Protein AF-A0A3M1F9T2-F1 (afdb_monomer)

Nearest PDB structures (foldseek):
  2bkj-assembly1_B  TM=2.907E-01  e=8.738E+00  Vibrio harveyi

Solvent-accessible surface area (backbone atoms only — not comparable to full-atom values): 12536 Å² total; per-residue (Å²): 141,75,79,69,70,62,55,58,60,56,62,71,74,41,56,62,70,58,48,25,52,52,53,49,52,50,51,52,52,52,50,52,52,40,54,48,53,22,33,55,48,24,44,76,73,21,23,48,55,46,81,43,80,34,67,67,42,41,53,50,14,51,51,52,15,62,76,45,54,45,74,45,76,63,46,65,67,39,31,52,34,41,34,78,37,70,80,70,40,69,95,52,97,64,90,76,82,56,52,64,60,53,22,50,24,37,48,45,34,41,55,48,38,50,48,44,36,47,74,46,31,41,54,45,26,69,72,46,61,89,56,9,54,58,33,44,52,53,38,53,49,44,44,49,50,40,55,56,41,49,44,59,48,75,74,82,48,68,65,46,79,72,65,65,85,77,81,79,84,78,52,56,77,45,39,23,40,19,32,36,24,41,71,57,37,58,66,64,32,52,49,54,48,52,52,50,51,53,40,43,52,32,54,72,74,32,80,62,69,34,42,58,51,39,52,51,52,50,54,49,48,52,52,54,51,51,54,52,64,76,74,109

Secondary structure (DSSP, 8-state):
--SSTTHHHHHTTS-HHHHHHHHHHHHHHHHHHHHHHHHHHHHHTTEEEEEE--HHHHHHHHHHHHHTTTSS------EEEEEE-GGGGTTS---S--HHHHHHHHHHHHHHHHHHIIIIIHHHHHHSGGGHHHHHHHHHHHHHHHHHHTS------HHHHHH-SS---S-EE--SHHHHHHHH-HHHHHHHHHHHHHHHHHHHH-SSHHHHHHHHHHHHHHHHHHHHHHH-

Sequence (232 aa):
MLSFRVGERLSSVISPPLHAVVSFLILLVLLFVVALVQKLVALRLGYVASYRFFPGGVLFGFLVFFLSFGAIPLFFPGYLVFEPIPSLRMGVFRPGVKNWELALVGVSSVVFGAVLVAFVLGPLSLLSGGVGVFFHEVMVYVLALMVFSLIPVPFFSLARFFLIRRREPAGIEEGTIGFSLLYASRTPYVFVLVATLAFAVLALLAKVVSLLLAILIGLGGVYVYKRFLEAA

Foldseek 3Di:
DPPVVLLVVVPVVDDLLRQLVVLVVLLVVLVVVLQVQLQVLLVLVQKHKDWDWDVVLQVVQVVVCVVVSNPDHGRTFIFIWIDGHVVSCPPPDDPADALVSNLVSLCSSLVVLLCCLQPPLLVCLVPVPSCSSVSVSSNLSSLSCSLSLLPQDDPPPVVCVPPVPDDDPRTPPQGRSNNSVVVNDVVLSVLSNVLSVQLSVLVVPPRHPSSVVSVVSVVVSVVVVVVVVVVD

Structure (mmCIF, N/CA/C/O backbone):
data_AF-A0A3M1F9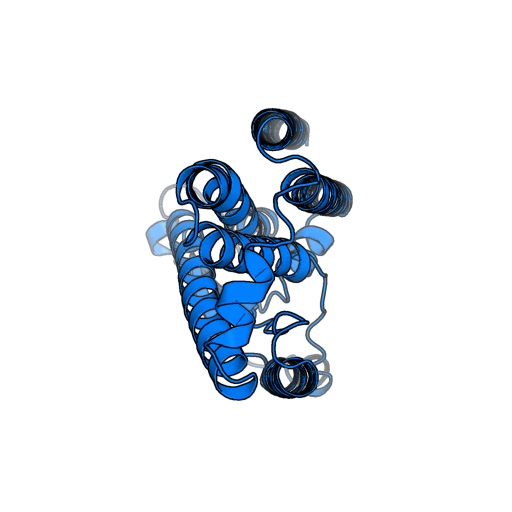T2-F1
#
_entry.id   AF-A0A3M1F9T2-F1
#
loop_
_atom_site.group_PDB
_atom_site.id
_atom_site.type_symbol
_atom_site.label_atom_id
_atom_site.label_alt_id
_atom_site.label_comp_id
_atom_site.label_asym_id
_atom_site.label_entity_id
_atom_site.label_seq_id
_atom_site.pdbx_PDB_ins_code
_atom_site.Cartn_x
_atom_site.Cartn_y
_atom_site.Cartn_z
_atom_site.occupancy
_atom_site.B_iso_or_equiv
_atom_site.auth_seq_id
_atom_site.auth_comp_id
_atom_site.auth_asym_id
_atom_site.auth_atom_id
_atom_site.pdbx_PDB_model_num
ATOM 1 N N . MET A 1 1 ? 2.128 2.203 -31.394 1.00 40.66 1 MET A N 1
ATOM 2 C CA . MET A 1 1 ? 3.148 1.151 -31.610 1.00 40.66 1 MET A CA 1
ATOM 3 C C . MET A 1 1 ? 4.606 1.651 -31.519 1.00 40.66 1 MET A C 1
ATOM 5 O O . MET A 1 1 ? 5.496 0.953 -31.973 1.00 40.66 1 MET A O 1
ATOM 9 N N . LEU A 1 2 ? 4.888 2.807 -30.887 1.00 36.62 2 LEU A N 1
ATOM 10 C CA . LEU A 1 2 ? 6.252 3.370 -30.766 1.00 36.62 2 LEU A CA 1
ATOM 11 C C . LEU A 1 2 ? 6.837 3.357 -29.338 1.00 36.62 2 LEU A C 1
ATOM 13 O O . LEU A 1 2 ? 8.012 3.660 -29.176 1.00 36.62 2 LEU A O 1
ATOM 17 N N . SER A 1 3 ? 6.074 2.987 -28.297 1.00 39.44 3 SER A N 1
ATOM 18 C CA . SER A 1 3 ? 6.577 3.042 -26.909 1.00 39.44 3 SER A CA 1
ATOM 19 C C . SER A 1 3 ? 7.217 1.750 -26.390 1.00 39.44 3 SER A C 1
ATOM 21 O O . SER A 1 3 ? 7.696 1.751 -25.265 1.00 39.44 3 SER A O 1
ATOM 23 N N . PHE A 1 4 ? 7.268 0.672 -27.183 1.00 41.56 4 PHE A N 1
ATOM 24 C CA . PHE A 1 4 ? 7.928 -0.578 -26.770 1.00 41.56 4 PHE A CA 1
ATOM 25 C C . PHE A 1 4 ? 9.451 -0.572 -27.010 1.00 41.56 4 PHE A C 1
ATOM 27 O O . PHE A 1 4 ? 10.179 -1.261 -26.310 1.00 41.56 4 PHE A O 1
ATOM 34 N N . ARG A 1 5 ? 9.962 0.271 -27.924 1.00 44.28 5 ARG A N 1
ATOM 35 C CA . ARG A 1 5 ? 11.405 0.359 -28.245 1.00 44.28 5 ARG A CA 1
ATOM 36 C C . ARG A 1 5 ? 12.254 1.150 -27.241 1.00 44.28 5 ARG A C 1
ATOM 38 O O . ARG A 1 5 ? 13.474 1.152 -27.353 1.00 44.28 5 ARG A O 1
ATOM 45 N N . VAL A 1 6 ? 11.640 1.854 -26.286 1.00 45.94 6 VAL A N 1
ATOM 46 C CA . VAL A 1 6 ? 12.388 2.643 -25.284 1.00 45.94 6 VAL A CA 1
ATOM 47 C C . VAL A 1 6 ? 12.745 1.790 -24.061 1.00 45.94 6 VAL A C 1
ATOM 49 O O . VAL A 1 6 ? 13.815 1.981 -23.491 1.00 45.94 6 VAL A O 1
ATOM 52 N N . GLY A 1 7 ? 11.920 0.792 -23.720 1.00 45.44 7 GLY A N 1
ATOM 53 C CA . GLY A 1 7 ? 12.213 -0.167 -22.646 1.00 45.44 7 GLY A CA 1
ATOM 54 C C . GLY A 1 7 ? 13.455 -1.021 -22.920 1.00 45.44 7 GLY A C 1
ATOM 55 O O . GLY A 1 7 ? 14.268 -1.214 -22.021 1.00 45.44 7 GLY A O 1
ATOM 56 N N . GLU A 1 8 ? 13.673 -1.422 -24.180 1.00 50.06 8 GLU A N 1
ATOM 57 C CA . GLU A 1 8 ? 14.841 -2.224 -24.587 1.00 50.06 8 GLU A CA 1
ATOM 58 C C . GLU A 1 8 ? 16.190 -1.525 -24.334 1.00 50.06 8 GLU A C 1
ATOM 60 O O . GLU A 1 8 ? 17.204 -2.200 -24.166 1.00 50.06 8 GLU A O 1
ATOM 65 N N . ARG A 1 9 ? 16.228 -0.183 -24.272 1.00 49.97 9 ARG A N 1
ATOM 66 C CA . ARG A 1 9 ? 17.485 0.575 -24.120 1.00 49.97 9 ARG A CA 1
ATOM 67 C C . ARG A 1 9 ? 18.001 0.676 -22.686 1.00 49.97 9 ARG A C 1
ATOM 69 O O . ARG A 1 9 ? 19.190 0.906 -22.506 1.00 49.97 9 ARG A O 1
ATOM 76 N N . LEU A 1 10 ? 17.150 0.528 -21.671 1.00 50.91 10 LEU A N 1
ATOM 77 C CA . LEU A 1 10 ? 17.600 0.510 -20.270 1.00 50.91 10 LEU A CA 1
ATOM 78 C C . LEU A 1 10 ? 18.014 -0.903 -19.844 1.00 50.91 10 LEU A C 1
ATOM 80 O O . LEU A 1 10 ? 19.047 -1.064 -19.194 1.00 50.91 10 LEU A O 1
ATOM 84 N N . SER A 1 11 ? 17.294 -1.930 -20.311 1.00 52.09 11 SER A N 1
ATOM 85 C CA . SER A 1 11 ? 17.667 -3.337 -20.109 1.00 52.09 11 SER A CA 1
ATOM 86 C C . SER A 1 11 ? 18.948 -3.740 -20.844 1.00 52.09 11 SER A C 1
ATOM 88 O O . SER A 1 11 ? 19.582 -4.716 -20.463 1.00 52.09 11 SER A O 1
ATOM 90 N N . SER A 1 12 ? 19.351 -3.009 -21.891 1.00 59.56 12 SER A N 1
ATOM 91 C CA . SER A 1 12 ? 20.621 -3.257 -22.585 1.00 59.56 12 SER A CA 1
ATOM 92 C C . SER A 1 12 ? 21.840 -2.656 -21.878 1.00 59.56 12 SER A C 1
ATOM 94 O O . SER A 1 12 ? 22.964 -3.018 -22.209 1.00 59.56 12 SER A O 1
ATOM 96 N N . VAL A 1 13 ? 21.641 -1.711 -20.950 1.00 64.56 13 VAL A N 1
ATOM 97 C CA . VAL A 1 13 ? 22.733 -0.996 -20.257 1.00 64.56 13 VAL A CA 1
ATOM 98 C C . VAL A 1 13 ? 22.981 -1.571 -18.864 1.00 64.56 13 VAL A C 1
ATOM 100 O O . VAL A 1 13 ? 24.115 -1.581 -18.390 1.00 64.56 13 VAL A O 1
ATOM 103 N N . ILE A 1 14 ? 21.931 -2.064 -18.207 1.00 73.19 14 ILE A N 1
ATOM 104 C CA . ILE A 1 14 ? 21.995 -2.585 -16.845 1.00 73.19 14 ILE A CA 1
ATOM 105 C C . ILE A 1 14 ? 21.929 -4.110 -16.887 1.00 73.19 14 ILE A C 1
ATOM 107 O O . ILE A 1 14 ? 21.008 -4.686 -17.460 1.00 73.19 14 ILE A O 1
ATOM 111 N N . SER A 1 15 ? 22.898 -4.775 -16.255 1.00 85.31 15 SER A N 1
ATOM 112 C CA . SER A 1 15 ? 22.849 -6.227 -16.106 1.00 85.31 15 SER A CA 1
ATOM 113 C C . SER A 1 15 ? 21.609 -6.631 -15.283 1.00 85.31 15 SER A C 1
ATOM 115 O O . SER A 1 15 ? 21.280 -5.945 -14.311 1.00 85.31 15 SER A O 1
ATOM 117 N N . PRO A 1 16 ? 20.932 -7.752 -15.603 1.00 83.12 16 PRO A N 1
ATOM 118 C CA . PRO A 1 16 ? 19.770 -8.232 -14.846 1.00 83.12 16 PRO A CA 1
ATOM 119 C C . PRO A 1 16 ? 19.922 -8.217 -13.310 1.00 83.12 16 PRO A C 1
ATOM 121 O O . PRO A 1 16 ? 18.986 -7.786 -12.635 1.00 83.12 16 PRO A O 1
ATOM 124 N N . PRO A 1 17 ? 21.073 -8.606 -12.713 1.00 85.06 17 PRO A N 1
ATOM 125 C CA . PRO A 1 17 ? 21.232 -8.524 -11.260 1.00 85.06 17 PRO A CA 1
ATOM 126 C C . PRO A 1 17 ? 21.248 -7.084 -10.732 1.00 85.06 17 PRO A C 1
ATOM 128 O O . PRO A 1 17 ? 20.714 -6.827 -9.656 1.00 85.06 17 PRO A O 1
ATOM 131 N N . LEU A 1 18 ? 21.829 -6.135 -11.472 1.00 86.88 18 LEU A N 1
ATOM 132 C CA . LEU A 1 18 ? 21.854 -4.730 -11.066 1.00 86.88 18 LEU A CA 1
ATOM 133 C C . LEU A 1 18 ? 20.450 -4.107 -11.151 1.00 86.88 18 LEU A C 1
ATOM 135 O O . LEU A 1 18 ? 20.087 -3.332 -10.268 1.00 86.88 18 LEU A O 1
ATOM 139 N N . HIS A 1 19 ? 19.641 -4.490 -12.147 1.00 85.06 19 HIS A N 1
ATOM 140 C CA . HIS A 1 19 ? 18.235 -4.069 -12.242 1.00 85.06 19 HIS A CA 1
ATOM 141 C C . HIS A 1 19 ? 17.442 -4.535 -11.016 1.00 85.06 19 HIS A C 1
ATOM 143 O O . HIS A 1 19 ? 16.886 -3.698 -10.312 1.00 85.06 19 HIS A O 1
ATOM 149 N N . ALA A 1 20 ? 17.525 -5.823 -10.664 1.00 85.38 20 ALA A N 1
ATOM 150 C CA . ALA A 1 20 ? 16.855 -6.364 -9.480 1.00 85.38 20 ALA A CA 1
ATOM 151 C C . ALA A 1 20 ? 17.238 -5.619 -8.185 1.00 85.38 20 ALA A C 1
ATOM 153 O O . ALA A 1 20 ? 16.373 -5.316 -7.364 1.00 85.38 20 ALA A O 1
ATOM 154 N N . VAL A 1 21 ? 18.517 -5.267 -8.003 1.00 88.31 21 VAL A N 1
ATOM 155 C CA . VAL A 1 21 ? 18.968 -4.489 -6.835 1.00 88.31 21 VAL A CA 1
ATOM 156 C C . VAL A 1 21 ? 18.337 -3.094 -6.810 1.00 88.31 21 VAL A C 1
ATOM 158 O O . VAL A 1 21 ? 17.844 -2.666 -5.767 1.00 88.31 21 VAL A O 1
ATOM 161 N N . VAL A 1 22 ? 18.314 -2.386 -7.941 1.00 88.88 22 VAL A N 1
ATOM 162 C CA . VAL A 1 22 ? 17.699 -1.052 -8.036 1.00 88.88 22 VAL A CA 1
ATOM 163 C C . VAL A 1 22 ? 16.199 -1.128 -7.750 1.00 88.88 22 VAL A C 1
ATOM 165 O O . VAL A 1 22 ? 15.692 -0.378 -6.916 1.00 88.88 22 VAL A O 1
ATOM 168 N N . SER A 1 23 ? 15.499 -2.074 -8.367 1.00 88.75 23 SER A N 1
ATOM 169 C CA . SER A 1 23 ? 14.072 -2.315 -8.158 1.00 88.75 23 SER A CA 1
ATOM 170 C C . SER A 1 23 ? 13.752 -2.663 -6.698 1.00 88.75 23 SER A C 1
ATOM 172 O O . SER A 1 23 ? 12.778 -2.156 -6.137 1.00 88.75 23 SER A O 1
ATOM 174 N N . PHE A 1 24 ? 14.609 -3.446 -6.033 1.00 88.12 24 PHE A N 1
ATOM 175 C CA . PHE A 1 24 ? 14.488 -3.745 -4.605 1.00 88.12 24 PHE A CA 1
ATOM 176 C C . PHE A 1 24 ? 14.614 -2.485 -3.737 1.00 88.12 24 PHE A C 1
ATOM 178 O O . PHE A 1 24 ? 13.803 -2.274 -2.832 1.00 88.12 24 PHE A O 1
ATOM 185 N N . LEU A 1 25 ? 15.592 -1.620 -4.024 1.00 90.69 25 LEU A N 1
ATOM 186 C CA . LEU A 1 25 ? 15.771 -0.357 -3.301 1.00 90.69 25 LEU A CA 1
ATOM 187 C C . LEU A 1 25 ? 14.568 0.576 -3.479 1.00 90.69 25 LEU A C 1
ATOM 189 O O . LEU A 1 25 ? 14.105 1.165 -2.502 1.00 90.69 25 LEU A O 1
ATOM 193 N N . ILE A 1 26 ? 14.023 0.672 -4.695 1.00 91.38 26 ILE A N 1
ATOM 194 C CA . ILE A 1 26 ? 12.806 1.450 -4.971 1.00 91.38 26 ILE A CA 1
ATOM 195 C C . ILE A 1 26 ? 11.641 0.923 -4.131 1.00 91.38 26 ILE A C 1
ATOM 197 O O . ILE A 1 26 ? 10.970 1.703 -3.456 1.00 91.38 26 ILE A O 1
ATOM 201 N N . LEU A 1 27 ? 11.415 -0.393 -4.132 1.00 88.81 27 LEU A N 1
ATOM 202 C CA . LEU A 1 27 ? 10.348 -1.022 -3.352 1.00 88.81 27 LEU A CA 1
ATOM 203 C C . LEU A 1 27 ? 10.492 -0.754 -1.851 1.00 88.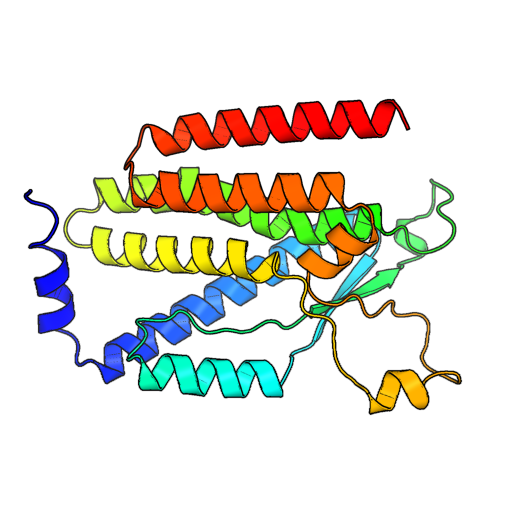81 27 LEU A C 1
ATOM 205 O O . LEU A 1 27 ? 9.498 -0.453 -1.190 1.00 88.81 27 LEU A O 1
ATOM 209 N N . LEU A 1 28 ? 11.714 -0.800 -1.315 1.00 88.75 28 LEU A N 1
ATOM 210 C CA . LEU A 1 28 ? 11.987 -0.502 0.092 1.00 88.75 28 LEU A CA 1
ATOM 211 C C . LEU A 1 28 ? 11.636 0.951 0.439 1.00 88.75 28 LEU A C 1
ATOM 213 O O . LEU A 1 28 ? 10.973 1.201 1.449 1.00 88.75 28 LEU A O 1
ATOM 217 N N . VAL A 1 29 ? 12.023 1.903 -0.415 1.00 92.94 29 VAL A N 1
ATOM 218 C CA . VAL A 1 29 ? 11.679 3.323 -0.244 1.00 92.94 29 VAL A CA 1
ATOM 219 C C . VAL A 1 29 ? 10.164 3.527 -0.316 1.00 92.94 29 VAL A C 1
ATOM 221 O O . VAL A 1 29 ? 9.597 4.193 0.550 1.00 92.94 29 VAL A O 1
ATOM 224 N N . LEU A 1 30 ? 9.486 2.925 -1.295 1.00 91.69 30 LEU A N 1
ATOM 225 C CA . LEU A 1 30 ? 8.030 3.020 -1.432 1.00 91.69 30 LEU A CA 1
ATOM 226 C C . LEU A 1 30 ? 7.302 2.453 -0.211 1.00 91.69 30 LEU A C 1
ATOM 228 O O . LEU A 1 30 ? 6.378 3.085 0.299 1.00 91.69 30 LEU A O 1
ATOM 232 N N . LEU A 1 31 ? 7.737 1.298 0.294 1.00 89.00 31 LEU A N 1
ATOM 233 C CA . LEU A 1 31 ? 7.162 0.680 1.486 1.00 89.00 31 LEU A CA 1
ATOM 234 C C . LEU A 1 31 ? 7.332 1.575 2.717 1.00 89.00 31 LEU A C 1
ATOM 236 O O . LEU A 1 31 ? 6.390 1.734 3.495 1.00 89.00 31 LEU A O 1
ATOM 240 N N . PHE A 1 32 ? 8.498 2.205 2.872 1.00 91.62 32 PHE A N 1
ATOM 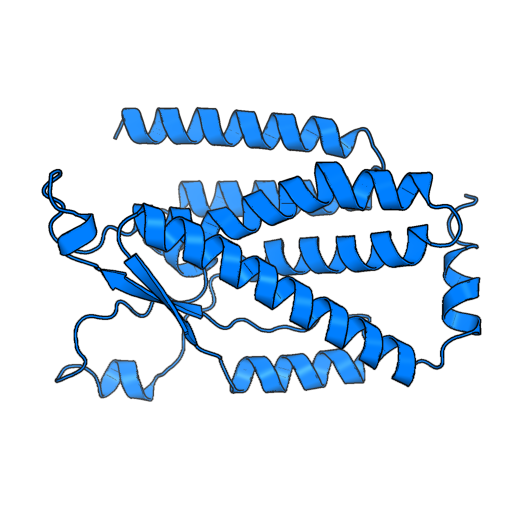241 C CA . PHE A 1 32 ? 8.738 3.161 3.950 1.00 91.62 32 PHE A CA 1
ATOM 242 C C . PHE A 1 32 ? 7.791 4.365 3.867 1.00 91.62 32 PHE A C 1
ATOM 244 O O . PHE A 1 32 ? 7.176 4.731 4.870 1.00 91.62 32 PHE A O 1
ATOM 251 N N . VAL A 1 33 ? 7.620 4.947 2.675 1.00 93.44 33 VAL A N 1
ATOM 252 C CA . VAL A 1 33 ? 6.699 6.073 2.449 1.00 93.44 33 VAL A CA 1
ATOM 253 C C . VAL A 1 33 ? 5.255 5.668 2.750 1.00 93.44 33 VAL A C 1
ATOM 255 O O . VAL A 1 33 ? 4.552 6.387 3.460 1.00 93.44 33 VAL A O 1
ATOM 258 N N . VAL A 1 34 ? 4.819 4.499 2.275 1.00 90.44 34 VAL A N 1
ATOM 259 C CA . VAL A 1 34 ? 3.476 3.967 2.539 1.00 90.44 34 VAL A CA 1
ATOM 260 C C . VAL A 1 34 ? 3.239 3.787 4.041 1.00 90.44 34 VAL A C 1
ATOM 262 O O . VAL A 1 34 ? 2.247 4.297 4.567 1.00 90.44 34 VAL A O 1
ATOM 265 N N . ALA A 1 35 ? 4.166 3.139 4.749 1.00 90.38 35 ALA A N 1
ATOM 266 C CA . ALA A 1 35 ? 4.063 2.940 6.192 1.00 90.38 35 ALA A CA 1
ATOM 267 C C . ALA A 1 35 ? 4.050 4.276 6.955 1.00 90.38 35 ALA A C 1
ATOM 269 O O . ALA A 1 35 ? 3.328 4.423 7.943 1.00 90.38 35 ALA A O 1
ATOM 270 N N . LEU A 1 36 ? 4.812 5.271 6.494 1.00 94.50 36 LEU A N 1
ATOM 271 C CA . LEU A 1 36 ? 4.841 6.607 7.084 1.00 94.50 36 LEU A CA 1
ATOM 272 C C . LEU A 1 36 ? 3.496 7.328 6.933 1.00 94.50 36 LEU A C 1
ATOM 274 O O . LEU A 1 36 ? 2.992 7.873 7.914 1.00 94.50 36 LEU A O 1
ATOM 278 N N . VAL A 1 37 ? 2.873 7.281 5.753 1.00 94.38 37 VAL A N 1
ATOM 279 C CA . VAL A 1 37 ? 1.540 7.870 5.529 1.00 94.38 37 VAL A CA 1
ATOM 280 C C . VAL A 1 37 ? 0.506 7.251 6.469 1.00 94.38 37 VAL A C 1
ATOM 282 O O . VAL A 1 37 ? -0.266 7.972 7.100 1.00 94.38 37 VAL A O 1
ATOM 285 N N . GLN A 1 38 ? 0.518 5.928 6.622 1.00 92.31 38 GLN A N 1
ATOM 286 C CA . GLN A 1 38 ? -0.388 5.243 7.544 1.00 92.31 38 GLN A CA 1
ATOM 287 C C . GLN A 1 38 ? -0.140 5.651 8.998 1.00 92.31 38 GLN A C 1
ATOM 289 O O . GLN A 1 38 ? -1.089 5.930 9.728 1.00 92.31 38 GLN A O 1
ATOM 294 N N . LYS A 1 39 ? 1.125 5.763 9.422 1.00 93.75 39 LYS A N 1
ATOM 295 C CA . LYS A 1 39 ? 1.473 6.250 10.765 1.00 93.75 39 LYS A CA 1
ATOM 296 C C . LYS A 1 39 ? 0.964 7.667 11.024 1.00 93.75 39 LYS A C 1
ATOM 298 O O . LYS A 1 39 ? 0.456 7.930 12.110 1.00 93.75 39 LYS A O 1
ATOM 303 N N . LEU A 1 40 ? 1.051 8.564 10.040 1.00 95.19 40 LEU A N 1
ATOM 304 C CA . LEU A 1 40 ? 0.532 9.930 10.165 1.00 95.19 40 LEU A CA 1
ATOM 305 C C . LEU A 1 40 ? -0.993 9.952 10.329 1.00 95.19 40 LEU A C 1
ATOM 307 O O . LEU A 1 40 ? -1.518 10.684 11.171 1.00 95.19 40 LEU A O 1
ATOM 311 N N . VAL A 1 41 ? -1.714 9.128 9.564 1.00 93.19 41 VAL A N 1
ATOM 312 C CA . VAL A 1 41 ? -3.176 9.018 9.681 1.00 93.19 41 VAL A CA 1
ATOM 313 C C . VAL A 1 41 ? -3.582 8.367 11.005 1.00 93.19 41 VAL A C 1
ATOM 315 O O . VAL A 1 41 ? -4.506 8.853 11.655 1.00 93.19 41 VAL A O 1
ATOM 318 N N . ALA A 1 42 ? -2.860 7.339 11.456 1.00 92.38 42 ALA A N 1
ATOM 319 C CA . ALA A 1 42 ? -3.063 6.717 12.764 1.00 92.38 42 ALA A CA 1
ATOM 320 C C . ALA A 1 42 ? -2.903 7.730 13.903 1.00 92.38 42 ALA A C 1
ATOM 322 O O . ALA A 1 42 ? -3.775 7.832 14.768 1.00 92.38 42 ALA A O 1
ATOM 323 N N . LEU A 1 43 ? -1.839 8.538 13.853 1.00 94.06 43 LEU A N 1
ATOM 324 C CA . LEU A 1 43 ? -1.567 9.565 14.853 1.00 94.06 43 LEU A CA 1
ATOM 325 C C . LEU A 1 43 ? -2.699 10.596 14.917 1.00 94.06 43 LEU A C 1
ATOM 327 O O . LEU A 1 43 ? -3.161 10.935 16.005 1.00 94.06 43 LEU A O 1
ATOM 331 N N . ARG A 1 44 ? -3.214 11.029 13.758 1.00 92.38 44 ARG A N 1
ATOM 332 C CA . ARG A 1 44 ? -4.371 11.936 13.672 1.00 92.38 44 ARG A CA 1
ATOM 333 C C . ARG A 1 44 ? -5.637 11.345 14.301 1.00 92.38 44 ARG A C 1
ATOM 335 O O . ARG A 1 44 ? -6.461 12.091 14.822 1.00 92.38 44 ARG A O 1
ATOM 342 N N . LEU A 1 45 ? -5.804 10.026 14.250 1.00 90.06 45 LEU A N 1
ATOM 343 C CA . LEU A 1 45 ? -6.927 9.309 14.861 1.00 90.06 45 LEU A CA 1
ATOM 344 C C . LEU A 1 45 ? -6.681 8.939 16.337 1.00 90.06 45 LEU A C 1
ATOM 346 O O . LEU A 1 45 ? -7.538 8.317 16.964 1.00 90.06 45 LEU A O 1
ATOM 350 N N . GLY A 1 46 ? -5.538 9.326 16.911 1.00 91.50 46 GLY A N 1
ATOM 351 C CA . GLY A 1 46 ? -5.192 9.039 18.302 1.00 91.50 46 GLY A CA 1
ATOM 352 C C . GLY A 1 46 ? -4.702 7.607 18.521 1.00 91.50 46 GLY A C 1
ATOM 353 O O . GLY A 1 46 ? -5.062 6.986 19.526 1.00 91.50 46 GLY A O 1
ATOM 354 N N . TYR A 1 47 ? -3.920 7.078 17.577 1.00 91.56 47 TYR A N 1
ATOM 355 C CA . TYR A 1 47 ? -3.232 5.789 17.664 1.00 91.56 47 TYR A CA 1
ATOM 356 C C . TYR A 1 47 ? -1.725 5.952 17.419 1.00 91.56 47 TYR A C 1
ATOM 358 O O . TYR A 1 47 ? -1.312 6.686 16.522 1.00 91.56 47 TYR A O 1
ATOM 366 N N . VAL A 1 48 ? -0.897 5.209 18.154 1.00 92.56 48 VAL A N 1
ATOM 367 C CA . VAL A 1 48 ? 0.465 4.869 17.722 1.00 92.56 48 VAL A CA 1
ATOM 368 C C . VAL A 1 48 ? 0.356 3.679 16.779 1.00 92.56 48 VAL A C 1
ATOM 370 O O . VAL A 1 48 ? -0.277 2.683 17.119 1.00 92.56 48 VAL A O 1
ATOM 373 N N . ALA A 1 49 ? 0.979 3.771 15.606 1.00 91.38 49 ALA A N 1
ATOM 374 C CA . ALA A 1 49 ? 1.099 2.648 14.685 1.00 91.38 49 ALA A CA 1
ATOM 375 C C . ALA A 1 49 ? 2.554 2.166 14.616 1.00 91.38 49 ALA A C 1
ATOM 377 O O . ALA A 1 49 ? 3.464 2.916 14.245 1.00 91.38 49 ALA A O 1
ATOM 378 N N . SER A 1 50 ? 2.767 0.895 14.941 1.00 89.62 50 SER A N 1
ATOM 379 C CA . SER A 1 50 ? 4.068 0.227 14.932 1.00 89.62 50 SER A CA 1
ATOM 380 C C . SER A 1 50 ? 4.106 -0.804 13.812 1.00 89.62 50 SER A C 1
ATOM 382 O O . SER A 1 50 ? 3.302 -1.728 13.788 1.00 89.62 50 SER A O 1
ATOM 384 N N . TYR A 1 51 ? 5.037 -0.654 12.871 1.00 86.81 51 TYR A N 1
ATOM 385 C CA . TYR A 1 51 ? 5.185 -1.609 11.774 1.00 86.81 51 TYR A CA 1
ATOM 386 C C . TYR A 1 51 ? 5.916 -2.856 12.263 1.00 86.81 51 TYR A C 1
ATOM 388 O O . TYR A 1 51 ? 7.033 -2.759 12.775 1.00 86.81 51 TYR A O 1
ATOM 396 N N . ARG A 1 52 ? 5.294 -4.022 12.095 1.00 85.31 52 ARG A N 1
ATOM 397 C CA . ARG A 1 52 ? 5.901 -5.321 12.368 1.00 85.31 52 ARG A CA 1
ATOM 398 C C . ARG A 1 52 ? 6.126 -6.062 11.061 1.00 85.31 52 ARG A C 1
ATOM 400 O O . ARG A 1 52 ? 5.219 -6.233 10.248 1.00 85.31 52 ARG A O 1
ATOM 407 N N . PHE A 1 53 ? 7.362 -6.505 10.869 1.00 81.81 53 PHE A N 1
ATOM 408 C CA . PHE A 1 53 ? 7.732 -7.320 9.722 1.00 81.81 53 PHE A CA 1
ATOM 409 C C . PHE A 1 53 ? 7.150 -8.725 9.860 1.00 81.81 53 PHE A C 1
ATOM 411 O O . PHE A 1 53 ? 7.052 -9.261 10.964 1.00 81.81 53 PHE A O 1
ATOM 418 N N . PHE A 1 54 ? 6.815 -9.336 8.726 1.00 81.06 54 PHE A N 1
ATOM 419 C CA . PHE A 1 54 ? 6.485 -10.751 8.635 1.00 81.06 54 PHE A CA 1
ATOM 420 C C . PHE A 1 54 ? 7.680 -11.501 8.033 1.00 81.06 54 PHE A C 1
ATOM 422 O O . PHE A 1 54 ? 7.810 -11.527 6.809 1.00 81.06 54 PHE A O 1
ATOM 429 N N . PRO A 1 55 ? 8.571 -12.105 8.846 1.00 80.88 55 PRO A N 1
ATOM 430 C CA . PRO A 1 55 ? 9.828 -12.661 8.342 1.00 80.88 55 PRO A CA 1
ATOM 431 C C . PRO A 1 55 ? 9.630 -13.736 7.267 1.00 80.88 55 PRO A C 1
ATOM 433 O O . PRO A 1 55 ? 10.372 -13.771 6.293 1.00 80.88 55 PRO A O 1
ATOM 436 N N . GLY A 1 56 ? 8.596 -14.575 7.402 1.00 81.44 56 GLY A N 1
ATOM 437 C CA . GLY A 1 56 ? 8.273 -15.602 6.408 1.00 81.44 56 GLY A CA 1
ATOM 438 C C . GLY A 1 56 ? 7.857 -15.010 5.059 1.00 81.44 56 GLY A C 1
ATOM 439 O O . GLY A 1 56 ? 8.377 -15.418 4.024 1.00 81.44 56 GLY A O 1
ATOM 440 N N . GLY A 1 57 ? 6.976 -14.005 5.067 1.00 79.94 57 GLY A N 1
ATOM 441 C CA . GLY A 1 57 ? 6.569 -13.297 3.850 1.00 79.94 57 GLY A CA 1
ATOM 442 C C . GLY A 1 57 ? 7.718 -12.522 3.215 1.00 79.94 57 GLY A C 1
ATOM 443 O O . GLY A 1 57 ? 7.895 -12.592 2.009 1.00 79.94 57 GLY A O 1
ATOM 444 N N . VAL A 1 58 ? 8.547 -11.871 4.034 1.00 82.69 58 VAL A N 1
ATOM 445 C CA . VAL A 1 58 ? 9.785 -11.186 3.627 1.00 82.69 58 VAL A CA 1
ATOM 446 C C . VAL A 1 58 ? 10.729 -12.139 2.885 1.00 82.69 58 VAL A C 1
ATOM 448 O O . VAL A 1 58 ? 11.168 -11.832 1.779 1.00 82.69 58 VAL A O 1
ATOM 451 N N . LEU A 1 59 ? 11.012 -13.312 3.461 1.00 84.88 59 LEU A N 1
ATOM 452 C CA . LEU A 1 59 ? 11.893 -14.316 2.855 1.00 84.88 59 LEU A CA 1
ATOM 453 C C . LEU A 1 59 ? 11.305 -14.888 1.563 1.00 84.88 59 LEU A C 1
ATOM 455 O O . LEU A 1 59 ? 12.008 -14.992 0.559 1.00 84.88 59 LEU A O 1
ATOM 459 N N . PHE A 1 60 ? 10.014 -15.226 1.569 1.00 83.69 60 PHE A N 1
ATOM 460 C CA . PHE A 1 60 ? 9.322 -15.724 0.383 1.00 83.69 60 PHE A CA 1
ATOM 461 C C . PHE A 1 60 ? 9.303 -14.681 -0.740 1.00 83.69 60 PHE A C 1
ATOM 463 O O . PHE A 1 60 ? 9.647 -14.988 -1.879 1.00 83.69 60 PHE A O 1
ATOM 470 N N . GLY A 1 61 ? 8.968 -13.432 -0.412 1.00 84.00 61 GLY A N 1
ATOM 471 C CA . GLY A 1 61 ? 8.968 -12.313 -1.344 1.00 84.00 61 GLY A CA 1
ATOM 472 C C . GLY A 1 61 ? 10.349 -12.072 -1.939 1.00 84.00 61 GLY A C 1
ATOM 473 O O . GLY A 1 61 ? 10.458 -11.919 -3.152 1.00 84.00 61 GLY A O 1
ATOM 474 N N . PHE A 1 62 ? 11.401 -12.107 -1.114 1.00 85.94 62 PHE A N 1
ATOM 475 C CA . PHE A 1 62 ? 12.789 -12.002 -1.566 1.00 85.94 62 PHE A CA 1
ATOM 476 C C . PHE A 1 62 ? 13.143 -13.110 -2.566 1.00 85.94 62 PHE A C 1
ATOM 478 O O . PHE A 1 62 ? 13.649 -12.823 -3.648 1.00 85.94 62 PHE A O 1
ATOM 485 N N . LEU A 1 63 ? 12.817 -14.364 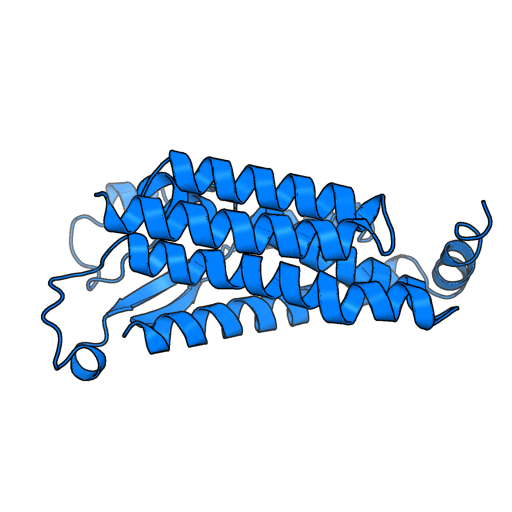-2.247 1.00 89.12 63 LEU A N 1
ATOM 486 C CA . LEU A 1 63 ? 13.093 -15.506 -3.118 1.00 89.12 63 LEU A CA 1
ATOM 487 C C . LEU A 1 63 ? 12.377 -15.373 -4.471 1.00 89.12 63 LEU A C 1
ATOM 489 O O . LEU A 1 63 ? 13.015 -15.498 -5.512 1.00 89.12 63 LEU A O 1
ATOM 493 N N . VAL A 1 64 ? 11.080 -15.052 -4.473 1.00 86.81 64 VAL A N 1
ATOM 494 C CA . VAL A 1 64 ? 10.297 -14.867 -5.710 1.00 86.81 64 VAL A CA 1
ATOM 495 C C . VAL A 1 64 ? 10.831 -13.698 -6.541 1.00 86.81 64 VAL A C 1
ATOM 497 O O . VAL A 1 64 ? 10.986 -13.818 -7.757 1.00 86.81 64 VAL A O 1
ATOM 500 N N . PHE A 1 65 ? 11.160 -12.579 -5.899 1.00 86.56 65 PHE A N 1
ATOM 501 C CA . PHE A 1 65 ? 11.656 -11.385 -6.575 1.00 86.56 65 PHE A CA 1
ATOM 502 C C . PHE A 1 65 ? 12.987 -11.644 -7.289 1.00 86.56 65 PHE A C 1
ATOM 504 O O . PHE A 1 65 ? 13.101 -11.353 -8.479 1.00 86.56 65 PHE A O 1
ATOM 511 N N . PHE A 1 66 ? 13.960 -12.265 -6.616 1.00 86.81 66 PHE A N 1
ATOM 512 C CA . PHE A 1 66 ? 15.260 -12.566 -7.224 1.00 86.81 66 PHE A CA 1
ATOM 513 C C . PHE A 1 66 ? 15.186 -13.674 -8.279 1.00 86.81 66 PHE A C 1
ATOM 515 O O . PHE A 1 66 ? 15.838 -13.550 -9.313 1.00 86.81 66 PHE A O 1
ATOM 522 N N . LEU A 1 67 ? 14.354 -14.706 -8.087 1.00 88.56 67 LEU A N 1
ATOM 523 C CA . LEU A 1 67 ? 14.122 -15.725 -9.123 1.00 88.56 67 LEU A CA 1
ATOM 524 C C . LEU A 1 67 ? 13.445 -15.150 -10.374 1.00 88.56 67 LEU A C 1
ATOM 526 O O . LEU A 1 67 ? 13.661 -15.652 -11.473 1.00 88.56 67 LEU A O 1
ATOM 530 N N . SER A 1 68 ? 12.642 -14.097 -10.213 1.00 86.69 68 SER A N 1
ATOM 531 C CA . SER A 1 68 ? 11.982 -13.400 -11.321 1.00 86.69 68 SER A CA 1
ATOM 532 C C . SER A 1 68 ? 12.806 -12.252 -11.916 1.00 86.69 68 SER A C 1
ATOM 534 O O . SER A 1 68 ? 12.300 -11.547 -12.786 1.00 86.69 68 SER A O 1
ATOM 536 N N . PHE A 1 69 ? 14.042 -12.030 -11.450 1.00 84.25 69 PHE A N 1
ATOM 537 C CA . PHE A 1 69 ? 14.870 -10.874 -11.826 1.00 84.25 69 PHE A CA 1
ATOM 538 C C . PHE A 1 69 ? 14.137 -9.528 -11.683 1.00 84.25 69 PHE A C 1
ATOM 540 O O . PHE A 1 69 ? 14.278 -8.640 -12.517 1.00 84.25 69 PHE A O 1
ATOM 547 N N . GLY A 1 70 ? 13.316 -9.387 -10.640 1.00 77.81 70 GLY A N 1
ATOM 548 C CA . GLY A 1 70 ? 12.535 -8.178 -10.375 1.00 77.81 70 GLY A CA 1
ATOM 549 C C . GLY A 1 70 ? 11.235 -8.041 -11.175 1.00 77.81 70 GLY A C 1
ATOM 550 O O . GLY A 1 70 ? 10.506 -7.076 -10.964 1.00 77.81 70 GLY A O 1
ATOM 551 N N . ALA A 1 71 ? 10.893 -9.000 -12.044 1.00 79.62 71 ALA A N 1
ATOM 552 C CA . ALA A 1 71 ? 9.659 -8.946 -12.832 1.00 79.62 71 ALA A CA 1
ATOM 553 C C . ALA A 1 71 ? 8.392 -9.047 -11.969 1.00 79.62 71 ALA A C 1
ATOM 555 O O . ALA A 1 71 ? 7.378 -8.416 -12.272 1.00 79.62 71 ALA A O 1
ATOM 556 N N . ILE A 1 72 ? 8.435 -9.841 -10.895 1.00 81.62 72 ILE A N 1
ATOM 557 C CA . ILE A 1 72 ? 7.340 -9.939 -9.931 1.00 81.62 72 ILE A CA 1
ATOM 558 C C . ILE A 1 72 ? 7.694 -9.048 -8.741 1.00 81.62 72 ILE A C 1
ATOM 560 O O . ILE A 1 72 ? 8.635 -9.379 -8.014 1.00 81.62 72 ILE A O 1
ATOM 564 N N . PRO A 1 73 ? 6.961 -7.943 -8.504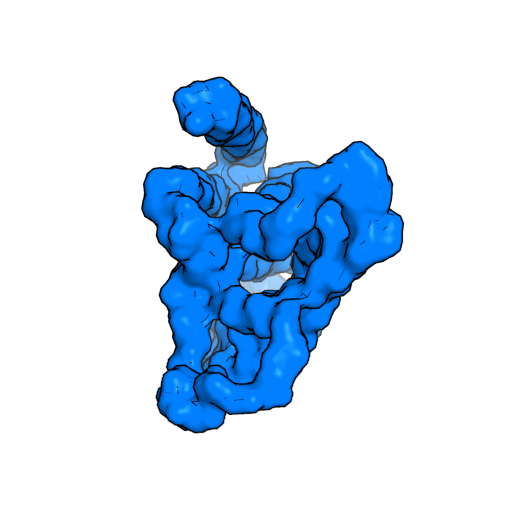 1.00 72.75 73 PRO A N 1
ATOM 565 C CA . PRO A 1 73 ? 7.221 -7.099 -7.354 1.00 72.75 73 PRO A CA 1
ATOM 566 C C . PRO A 1 73 ? 7.113 -7.890 -6.052 1.00 72.75 73 PRO A C 1
ATOM 568 O O . PRO A 1 73 ? 6.198 -8.681 -5.831 1.00 72.75 73 PRO A O 1
ATOM 571 N N . LEU A 1 74 ? 8.102 -7.647 -5.204 1.00 70.62 74 LEU A N 1
ATOM 572 C CA . LEU A 1 74 ? 8.344 -8.258 -3.906 1.00 70.62 74 LEU A CA 1
ATOM 573 C C . LEU A 1 74 ? 7.080 -8.272 -3.010 1.00 70.62 74 LEU A C 1
ATOM 575 O O . LEU A 1 74 ? 6.457 -7.236 -2.776 1.00 70.62 74 LEU A O 1
ATOM 579 N N . PHE A 1 75 ? 6.737 -9.433 -2.440 1.00 69.50 75 PHE A N 1
ATOM 580 C CA . PHE A 1 75 ? 5.661 -9.581 -1.447 1.00 69.50 75 PHE A CA 1
ATOM 581 C C . PHE A 1 75 ? 6.171 -9.258 -0.038 1.00 69.50 75 PHE A C 1
ATOM 583 O O . PHE A 1 75 ? 6.744 -10.124 0.616 1.00 69.50 75 PHE A O 1
ATOM 590 N N . PHE A 1 76 ? 5.967 -8.039 0.469 1.00 64.50 76 PHE A N 1
ATOM 591 C CA . PHE A 1 76 ? 6.297 -7.713 1.869 1.00 64.50 76 PHE A CA 1
ATOM 592 C C . PHE A 1 76 ? 5.055 -7.291 2.655 1.00 64.50 76 PHE A C 1
ATOM 594 O O . PHE A 1 76 ? 4.915 -6.117 3.001 1.00 64.50 76 PHE A O 1
ATOM 601 N N . PRO A 1 77 ? 4.145 -8.222 2.998 1.00 64.75 77 PRO A N 1
ATOM 602 C CA . PRO A 1 77 ? 3.092 -7.895 3.935 1.00 64.75 77 PRO A CA 1
ATOM 603 C C . PRO A 1 77 ? 3.685 -7.966 5.343 1.00 64.75 77 PRO A C 1
ATOM 605 O O . PRO A 1 77 ? 3.638 -8.996 6.008 1.00 64.75 77 PRO A O 1
ATOM 608 N N . GLY A 1 78 ? 4.291 -6.869 5.795 1.00 76.12 78 GLY A N 1
ATOM 609 C CA . GLY A 1 78 ? 4.236 -6.557 7.218 1.00 76.12 78 GLY A CA 1
ATOM 610 C C . GLY A 1 78 ? 2.828 -6.094 7.588 1.00 76.12 78 GLY A C 1
ATOM 611 O O . GLY A 1 78 ? 1.915 -6.061 6.761 1.00 76.12 78 GLY A O 1
ATOM 612 N N . TYR A 1 79 ? 2.645 -5.736 8.845 1.00 81.38 79 TYR A N 1
ATOM 613 C CA . TYR A 1 79 ? 1.376 -5.225 9.347 1.00 81.38 79 TYR A CA 1
ATOM 614 C C . TYR A 1 79 ? 1.629 -4.105 10.346 1.00 81.38 79 TYR A C 1
ATOM 616 O O . TYR A 1 79 ? 2.738 -3.938 10.865 1.00 81.38 79 TYR A O 1
ATOM 624 N N . LEU A 1 80 ? 0.598 -3.304 10.584 1.00 83.56 80 LEU A N 1
ATOM 625 C CA . LEU A 1 80 ? 0.633 -2.254 11.587 1.00 83.56 80 LEU A CA 1
ATOM 626 C C . LEU A 1 80 ? -0.053 -2.757 12.851 1.00 83.56 80 LEU A C 1
ATOM 628 O O . LEU A 1 80 ? -1.171 -3.255 12.809 1.00 83.56 80 LEU A O 1
ATOM 632 N N . VAL A 1 81 ? 0.631 -2.599 13.976 1.00 85.75 81 VAL A N 1
ATOM 633 C CA . VAL A 1 81 ? 0.060 -2.782 15.307 1.00 85.75 81 VAL A CA 1
ATOM 634 C C . VAL A 1 81 ? -0.366 -1.424 15.824 1.00 85.75 81 VAL A C 1
ATOM 636 O O . VAL A 1 81 ? 0.419 -0.473 15.771 1.00 85.75 81 VAL A O 1
ATOM 639 N N . PHE A 1 82 ? -1.596 -1.345 16.317 1.00 86.31 82 PHE A N 1
ATOM 640 C CA . PHE A 1 82 ? -2.187 -0.103 16.788 1.00 86.31 82 PHE A CA 1
ATOM 641 C C . PHE A 1 82 ? -2.324 -0.096 18.303 1.00 86.31 82 PHE A C 1
ATOM 643 O O . PHE A 1 82 ? -2.908 -1.005 18.894 1.00 86.31 82 PHE A O 1
ATOM 650 N N . GLU A 1 83 ? -1.837 0.978 18.915 1.00 88.31 83 GLU A N 1
ATOM 651 C CA . GLU A 1 83 ? -1.980 1.246 20.342 1.00 88.31 83 GLU A CA 1
ATOM 652 C C . GLU A 1 83 ? -2.707 2.585 20.523 1.00 88.31 83 GLU A C 1
ATOM 654 O O . GLU A 1 83 ? -2.277 3.601 19.967 1.00 88.31 83 GLU A O 1
ATOM 659 N N . PRO A 1 84 ? -3.840 2.633 21.243 1.00 88.62 84 PRO A N 1
ATOM 660 C CA . PRO A 1 84 ? -4.564 3.880 21.448 1.00 88.62 84 PRO A CA 1
ATOM 661 C C . PRO A 1 84 ? -3.750 4.830 22.334 1.00 88.62 84 PRO A C 1
ATOM 663 O O . PRO A 1 84 ? -3.209 4.417 23.356 1.00 88.62 84 PRO A O 1
ATOM 666 N N . ILE A 1 85 ? -3.717 6.117 21.983 1.00 89.50 85 ILE A N 1
ATOM 667 C CA . ILE A 1 85 ? -3.114 7.169 22.812 1.00 89.50 85 ILE A CA 1
ATOM 668 C C . ILE A 1 85 ? -4.240 7.882 23.571 1.00 89.50 85 ILE A C 1
ATOM 670 O O . ILE A 1 85 ? -4.968 8.668 22.956 1.00 89.50 85 ILE A O 1
ATOM 674 N N . PRO A 1 86 ? -4.405 7.667 24.891 1.00 84.88 86 PRO A N 1
ATOM 675 C CA . PRO A 1 86 ? -5.511 8.265 25.638 1.00 84.88 86 PRO A CA 1
ATOM 676 C C . PRO A 1 86 ? -5.490 9.798 25.614 1.00 84.88 86 PRO A C 1
ATOM 678 O O . PRO A 1 86 ? -6.539 10.423 25.485 1.00 84.88 86 PRO A O 1
ATOM 681 N N . SER A 1 87 ? -4.302 10.410 25.662 1.00 87.06 87 SER A N 1
ATOM 682 C CA . SER A 1 87 ? -4.145 11.870 25.691 1.00 87.06 87 SER A CA 1
ATOM 683 C C . SER A 1 87 ? -4.627 12.562 24.412 1.00 87.06 87 SER A C 1
ATOM 685 O O . SER A 1 87 ? -5.208 13.639 24.494 1.00 87.06 87 SER A O 1
ATOM 687 N N . LEU A 1 88 ? -4.473 11.930 23.242 1.00 84.81 88 LEU A N 1
ATOM 688 C CA . LEU A 1 88 ? -4.961 12.459 21.957 1.00 84.81 88 LEU A CA 1
ATOM 689 C C . LEU A 1 88 ? -6.466 12.239 21.739 1.00 84.81 88 LEU A C 1
ATOM 691 O O . LEU A 1 88 ? -7.023 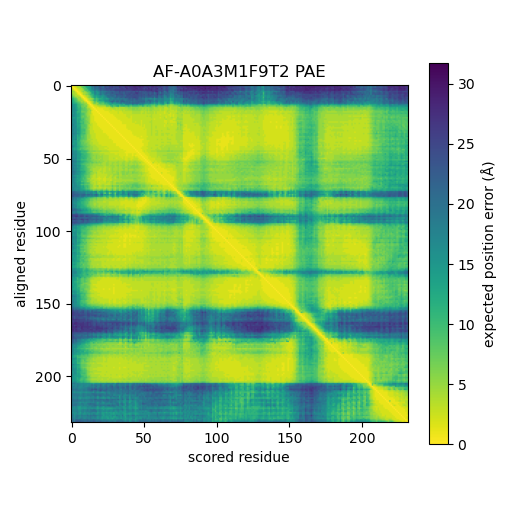12.703 20.747 1.00 84.81 88 LEU A O 1
ATOM 695 N N . ARG A 1 89 ? -7.131 11.524 22.651 1.00 79.38 89 ARG A N 1
ATOM 696 C CA . ARG A 1 89 ? -8.572 11.227 22.601 1.00 79.38 89 ARG A CA 1
ATOM 697 C C . ARG A 1 89 ? -9.381 12.008 23.633 1.00 79.38 89 ARG A C 1
ATOM 699 O O . ARG A 1 89 ? -10.591 11.819 23.740 1.00 79.38 89 ARG A O 1
ATOM 706 N N . MET A 1 90 ? -8.728 12.891 24.381 1.00 72.12 90 MET A N 1
ATOM 707 C CA . MET A 1 90 ? -9.384 13.787 25.327 1.00 72.12 90 MET A CA 1
ATOM 708 C C . MET A 1 90 ? -10.290 14.758 24.549 1.00 72.12 90 MET A C 1
ATOM 710 O O . MET A 1 90 ? -9.834 15.433 23.632 1.00 72.12 90 MET A O 1
ATOM 714 N N . GLY A 1 91 ? -11.586 14.799 24.878 1.00 68.62 91 GLY A N 1
ATOM 715 C CA . GLY A 1 91 ? -12.579 15.683 24.240 1.00 68.62 91 GLY A CA 1
ATOM 716 C C . GLY A 1 91 ? -13.645 14.978 23.393 1.00 68.62 91 GLY A C 1
ATOM 717 O O . GLY A 1 91 ? -14.708 15.546 23.165 1.00 68.62 91 GLY A O 1
ATOM 718 N N . VAL A 1 92 ? -13.428 13.722 22.990 1.00 69.31 92 VAL A N 1
ATOM 719 C CA . VAL A 1 92 ? -14.469 12.865 22.399 1.00 69.31 92 VAL A CA 1
ATOM 720 C C . VAL A 1 92 ? -14.353 11.494 23.046 1.00 69.31 92 VAL A C 1
ATOM 722 O O . VAL A 1 92 ? -13.395 10.769 22.789 1.00 69.31 92 VAL A O 1
ATOM 725 N N . PHE A 1 93 ? -15.317 11.123 23.887 1.00 68.69 93 PHE A N 1
ATOM 726 C CA . PHE A 1 93 ? -15.312 9.811 24.528 1.00 68.69 93 PHE A CA 1
ATOM 727 C C . PHE A 1 93 ? -15.404 8.708 23.460 1.00 68.69 93 PHE A C 1
ATOM 729 O O . PHE A 1 93 ? -16.430 8.531 22.801 1.00 68.69 93 PHE A O 1
ATOM 736 N N . ARG A 1 94 ? -14.301 7.982 23.251 1.00 72.44 94 ARG A N 1
ATOM 737 C CA . ARG A 1 94 ? -14.206 6.843 22.329 1.00 72.44 94 ARG A CA 1
ATOM 738 C C . ARG A 1 94 ? -13.782 5.617 23.133 1.00 72.44 94 ARG A C 1
ATOM 740 O O . ARG A 1 94 ? -12.581 5.434 23.344 1.00 72.44 94 ARG A O 1
ATOM 747 N N . PRO A 1 95 ? -14.731 4.802 23.622 1.00 70.94 95 PRO A N 1
ATOM 748 C CA . PRO A 1 95 ? -14.374 3.599 24.350 1.00 70.94 95 PRO A CA 1
ATOM 749 C C . PRO A 1 95 ? -13.729 2.603 23.382 1.00 70.94 95 PRO A C 1
ATOM 751 O O . PRO A 1 95 ? -14.335 2.198 22.391 1.00 70.94 95 PRO A O 1
ATOM 754 N N . GLY A 1 96 ? -12.483 2.235 23.677 1.00 77.69 96 GLY A N 1
ATOM 755 C CA . GLY A 1 96 ? -11.748 1.208 22.949 1.00 77.69 96 GLY A CA 1
ATOM 756 C C . GLY A 1 96 ? -11.293 1.605 21.544 1.00 77.69 96 GLY A C 1
ATOM 757 O O . GLY A 1 96 ? -11.149 2.777 21.187 1.00 77.69 96 GLY A O 1
ATOM 758 N N . VAL A 1 97 ? -10.998 0.580 20.757 1.00 80.56 97 VAL A N 1
ATOM 759 C CA . VAL A 1 97 ? -10.501 0.693 19.389 1.00 80.56 97 VAL A CA 1
ATOM 760 C C . VAL A 1 97 ? -11.654 0.413 18.438 1.00 80.56 97 VAL A C 1
ATOM 762 O O . VAL A 1 97 ? -12.356 -0.585 18.589 1.00 80.56 97 VAL A O 1
ATOM 765 N N . LYS A 1 98 ? -11.877 1.310 17.477 1.00 84.56 98 LYS A N 1
ATOM 766 C CA . LYS A 1 98 ? -12.950 1.156 16.495 1.00 84.56 98 LYS A CA 1
ATOM 767 C C . LYS A 1 98 ? -12.367 0.618 15.193 1.00 84.56 98 LYS A C 1
ATOM 769 O O . LYS A 1 98 ? -11.550 1.292 14.574 1.00 84.56 98 LYS A O 1
ATOM 774 N N . ASN A 1 99 ? -12.848 -0.537 14.734 1.00 81.25 99 ASN A N 1
ATOM 775 C CA . ASN A 1 99 ? -12.357 -1.183 13.506 1.00 81.25 99 ASN A CA 1
ATOM 776 C C . ASN A 1 99 ? -12.438 -0.265 12.274 1.00 81.25 99 ASN A C 1
ATOM 778 O O . ASN A 1 99 ? -11.586 -0.333 11.397 1.00 81.25 99 ASN A O 1
ATOM 782 N N . TRP A 1 100 ? -13.430 0.633 12.207 1.00 82.25 100 TRP A N 1
ATOM 783 C CA . TRP A 1 100 ? -13.536 1.584 11.095 1.00 82.25 100 TRP A CA 1
ATOM 784 C C . TRP A 1 100 ? -12.391 2.611 11.076 1.00 82.25 100 TRP A C 1
ATOM 786 O O . TRP A 1 100 ? -11.970 3.029 10.000 1.00 82.25 100 TRP A O 1
ATOM 796 N N . GLU A 1 101 ? -11.874 3.016 12.244 1.00 86.56 101 GLU A N 1
ATOM 797 C CA . GLU A 1 101 ? -10.746 3.953 12.338 1.00 86.56 101 GLU A CA 1
ATOM 798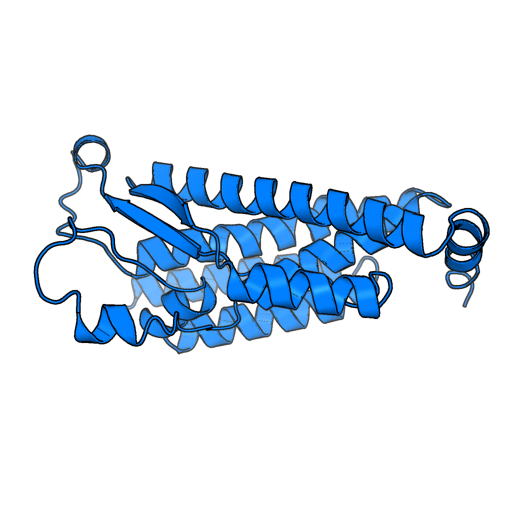 C C . GLU A 1 101 ? -9.479 3.277 11.820 1.00 86.56 101 GLU A C 1
ATOM 800 O O . GLU A 1 101 ? -8.732 3.872 11.045 1.00 86.56 101 GLU A O 1
ATOM 805 N N . LEU A 1 102 ? -9.282 2.008 12.179 1.00 84.69 102 LEU A N 1
ATOM 806 C CA . LEU A 1 102 ? -8.149 1.215 11.712 1.00 84.69 102 LEU A CA 1
ATOM 807 C C . LEU A 1 102 ? -8.242 0.895 10.217 1.00 84.69 102 LEU A C 1
ATOM 809 O O . LEU A 1 102 ? -7.259 1.039 9.487 1.00 84.69 102 LEU A O 1
ATOM 813 N N . ALA A 1 103 ? -9.444 0.589 9.725 1.00 85.00 103 ALA A N 1
ATOM 814 C CA . ALA A 1 103 ? -9.711 0.469 8.297 1.00 85.00 103 ALA A CA 1
ATOM 815 C C . ALA A 1 103 ? -9.356 1.765 7.545 1.00 85.00 103 ALA A C 1
ATOM 817 O O . ALA A 1 103 ? -8.754 1.703 6.475 1.00 85.00 103 ALA A O 1
ATOM 818 N N . LEU A 1 104 ? -9.650 2.943 8.111 1.00 86.25 104 LEU A N 1
ATOM 819 C CA . LEU A 1 104 ? -9.309 4.233 7.503 1.00 86.25 104 LEU A CA 1
ATOM 820 C C . LEU A 1 104 ? -7.793 4.475 7.445 1.00 86.25 104 LEU A C 1
ATOM 822 O O . LEU A 1 104 ? -7.299 4.969 6.430 1.00 86.25 104 LEU A O 1
ATOM 826 N N . VAL A 1 105 ? -7.047 4.082 8.485 1.00 89.06 105 VAL A N 1
ATOM 827 C CA . VAL A 1 105 ? -5.573 4.079 8.444 1.00 89.06 105 VAL A CA 1
ATOM 828 C C . VAL A 1 105 ? -5.058 3.152 7.348 1.00 89.06 105 VAL A C 1
ATOM 830 O O . VAL A 1 105 ? -4.126 3.488 6.623 1.00 89.06 105 VAL A O 1
ATOM 833 N N . GLY A 1 106 ? -5.654 1.974 7.200 1.00 85.12 106 GLY A N 1
ATOM 834 C CA . GLY A 1 106 ? -5.281 1.060 6.136 1.00 85.12 106 GLY A CA 1
ATOM 835 C C . GLY A 1 106 ? -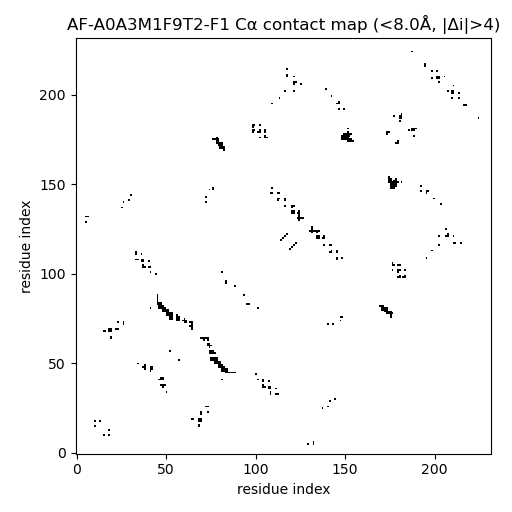5.514 1.676 4.752 1.00 85.12 106 GLY A C 1
ATOM 836 O O . GLY A 1 106 ? -4.582 1.816 3.955 1.00 85.12 106 GLY A O 1
ATOM 837 N N . VAL A 1 107 ? -6.740 2.130 4.489 1.00 87.12 107 VAL A N 1
ATOM 838 C CA . VAL A 1 107 ? -7.152 2.736 3.211 1.00 87.12 107 VAL A CA 1
ATOM 839 C C . VAL A 1 107 ? -6.308 3.956 2.841 1.00 87.12 107 VAL A C 1
ATOM 841 O O . VAL A 1 107 ? -6.103 4.205 1.653 1.00 87.12 107 VAL A O 1
ATOM 844 N N . SER A 1 108 ? -5.763 4.701 3.808 1.00 89.19 108 SER A N 1
ATOM 845 C CA . SER A 1 108 ? -4.969 5.896 3.503 1.00 89.19 108 SER A CA 1
ATOM 846 C C . SER A 1 108 ? -3.747 5.607 2.631 1.00 89.19 108 SER A C 1
ATOM 848 O O . SER A 1 108 ? -3.376 6.450 1.820 1.00 89.19 108 SER A O 1
ATOM 850 N N . SER A 1 109 ? -3.144 4.420 2.753 1.00 89.44 109 SER A N 1
ATOM 851 C CA . SER A 1 109 ? -2.047 3.989 1.875 1.00 89.44 109 SER A CA 1
ATOM 852 C C . SER A 1 109 ? -2.487 3.808 0.422 1.00 89.44 109 SER A C 1
ATOM 854 O O . SER A 1 109 ? -1.802 4.263 -0.490 1.00 89.44 109 SER A O 1
ATOM 856 N N . VAL A 1 110 ? -3.654 3.195 0.210 1.00 90.12 110 VAL A N 1
ATOM 857 C CA . VAL A 1 110 ? -4.241 2.952 -1.112 1.00 90.12 110 VAL A CA 1
ATOM 858 C C . VAL A 1 110 ? -4.611 4.277 -1.765 1.00 90.12 110 VAL A C 1
ATOM 860 O O . VAL A 1 110 ? -4.266 4.518 -2.918 1.00 90.12 110 VAL A O 1
ATOM 863 N N . VAL A 1 111 ? -5.250 5.173 -1.009 1.00 88.25 111 VAL A N 1
ATOM 864 C CA . VAL A 1 111 ? -5.598 6.518 -1.484 1.00 88.25 111 VAL A CA 1
ATOM 865 C C . VAL A 1 111 ? -4.339 7.309 -1.833 1.00 88.25 111 VAL A C 1
ATOM 867 O O . VAL A 1 111 ? -4.276 7.916 -2.899 1.00 88.25 111 VAL A O 1
ATOM 870 N N . PHE A 1 112 ? -3.317 7.275 -0.977 1.00 90.25 112 PHE A N 1
ATOM 871 C CA . PHE A 1 112 ? -2.041 7.928 -1.256 1.00 90.25 112 PHE A CA 1
ATOM 872 C C . PHE A 1 112 ? -1.370 7.368 -2.513 1.00 90.25 112 PHE A C 1
ATOM 874 O O . PHE A 1 112 ? -0.947 8.145 -3.364 1.00 90.25 112 PHE A O 1
ATOM 881 N N . GLY A 1 113 ? -1.320 6.043 -2.668 1.00 90.62 113 GLY A N 1
ATOM 882 C CA . GLY A 1 113 ? -0.784 5.396 -3.864 1.00 90.62 113 GLY A CA 1
ATOM 883 C C . GLY A 1 113 ? -1.539 5.808 -5.127 1.00 90.62 113 GLY A C 1
ATOM 884 O O . GLY A 1 113 ? -0.912 6.160 -6.124 1.00 90.62 113 GLY A O 1
ATOM 885 N N . ALA A 1 114 ? -2.872 5.870 -5.064 1.00 88.31 114 ALA A N 1
ATOM 886 C CA . ALA A 1 114 ? -3.701 6.325 -6.176 1.00 88.31 114 ALA A CA 1
ATOM 887 C C . ALA A 1 114 ? -3.383 7.773 -6.564 1.00 88.31 114 ALA A C 1
ATOM 889 O O . ALA A 1 114 ? -3.189 8.061 -7.741 1.00 88.31 114 ALA A O 1
ATOM 890 N N . VAL A 1 115 ? -3.272 8.672 -5.581 1.00 87.50 115 VAL A N 1
ATOM 891 C CA . VAL A 1 115 ? -2.905 10.081 -5.796 1.00 87.50 115 VAL A CA 1
ATOM 892 C C . VAL A 1 115 ? -1.489 10.202 -6.362 1.00 87.50 115 VAL A C 1
ATOM 894 O O . VAL A 1 115 ? -1.275 10.963 -7.301 1.00 87.50 115 VAL A O 1
ATOM 897 N N . LEU A 1 116 ? -0.528 9.438 -5.842 1.00 89.06 116 LEU A N 1
ATOM 898 C CA . LEU A 1 116 ? 0.857 9.446 -6.311 1.00 89.06 116 LEU A CA 1
ATOM 899 C C . LEU A 1 116 ? 0.958 8.973 -7.769 1.00 89.06 116 LEU A C 1
ATOM 901 O O . LEU A 1 116 ? 1.612 9.622 -8.586 1.00 89.06 116 LEU A O 1
ATOM 905 N N . VAL A 1 117 ? 0.282 7.874 -8.110 1.00 88.94 117 VAL A N 1
ATOM 906 C CA . VAL A 1 117 ? 0.205 7.362 -9.486 1.00 88.94 117 VAL A CA 1
ATOM 907 C C . VAL A 1 117 ? -0.482 8.374 -10.391 1.00 88.94 117 VAL A C 1
ATOM 909 O O . VAL A 1 117 ? 0.029 8.684 -11.462 1.00 88.94 117 VAL A O 1
ATOM 912 N N . ALA A 1 118 ? -1.604 8.925 -9.940 1.00 84.06 118 ALA A N 1
ATOM 913 C CA . ALA A 1 118 ? -2.392 9.858 -10.714 1.00 84.06 118 ALA A CA 1
ATOM 914 C C . ALA A 1 118 ? -1.629 11.160 -11.009 1.00 84.06 118 ALA A C 1
ATOM 916 O O . ALA A 1 118 ? -1.407 11.535 -12.155 1.00 84.06 118 ALA A O 1
ATOM 917 N N . PHE A 1 119 ? -1.218 11.881 -9.981 1.00 84.38 119 PHE A N 1
ATOM 918 C CA . PHE A 1 119 ? -0.776 13.261 -10.162 1.00 84.38 119 PHE A CA 1
ATOM 919 C C . PHE A 1 119 ? 0.724 13.399 -10.397 1.00 84.38 119 PHE A C 1
ATOM 921 O O . PHE A 1 119 ? 1.157 14.422 -10.919 1.00 84.38 119 PHE A O 1
ATOM 928 N N . VAL A 1 120 ? 1.515 12.390 -10.025 1.00 89.12 120 VAL A N 1
ATOM 929 C CA . VAL A 1 120 ? 2.978 12.477 -10.069 1.00 89.12 120 VAL A CA 1
ATOM 930 C C . VAL A 1 120 ? 3.541 11.481 -11.073 1.00 89.12 120 VAL A C 1
ATOM 932 O O . VAL A 1 120 ? 4.065 11.884 -12.109 1.00 89.12 120 VAL A O 1
ATOM 935 N N . LEU A 1 121 ? 3.416 10.179 -10.809 1.00 90.12 121 LEU A N 1
ATOM 936 C CA . LEU A 1 121 ? 4.118 9.158 -11.593 1.00 90.12 121 LEU A CA 1
ATOM 937 C C . LEU A 1 121 ? 3.554 9.007 -13.008 1.00 90.12 121 LEU A C 1
ATOM 939 O O . LEU A 1 121 ? 4.330 8.894 -13.952 1.00 90.12 121 LEU A O 1
ATOM 943 N N . GLY A 1 122 ? 2.231 9.058 -13.175 1.00 86.62 122 GLY A N 1
ATOM 944 C CA . GLY A 1 122 ? 1.571 8.984 -14.478 1.00 86.62 122 GLY A CA 1
ATOM 945 C C . GLY A 1 122 ? 2.044 10.094 -15.423 1.00 86.62 122 GLY A C 1
ATOM 946 O O . GLY A 1 122 ? 2.663 9.783 -16.443 1.00 86.62 122 GLY A O 1
ATOM 947 N N . PRO A 1 123 ? 1.855 11.384 -15.085 1.00 86.56 123 PRO A N 1
ATOM 948 C CA . PRO A 1 123 ? 2.334 12.503 -15.892 1.00 86.56 123 PRO A CA 1
ATOM 949 C C . PRO A 1 123 ? 3.845 12.460 -16.135 1.00 86.56 123 PRO A C 1
ATOM 951 O O . PRO A 1 123 ? 4.281 12.617 -17.276 1.00 86.56 123 PRO A O 1
ATOM 954 N N . LEU A 1 124 ? 4.652 12.178 -15.104 1.00 87.50 124 LEU A N 1
ATOM 955 C CA . LEU A 1 124 ? 6.105 12.076 -15.260 1.00 87.50 124 LEU A CA 1
ATOM 956 C C . LEU A 1 124 ? 6.494 10.954 -16.221 1.00 87.50 124 LEU A C 1
ATOM 958 O O . LEU A 1 124 ? 7.352 11.176 -17.073 1.00 87.50 124 LEU A O 1
ATOM 962 N N . SER A 1 125 ? 5.840 9.791 -16.170 1.00 87.94 125 SER A N 1
ATOM 963 C CA . SER A 1 125 ? 6.119 8.676 -17.087 1.00 87.94 125 SER A CA 1
ATOM 964 C C . SER A 1 125 ? 5.866 9.025 -18.557 1.00 87.94 125 SER A C 1
ATOM 966 O O . SER A 1 125 ? 6.512 8.473 -19.445 1.00 87.94 125 SER A O 1
ATOM 968 N N . LEU A 1 126 ? 4.965 9.975 -18.824 1.00 84.69 126 LEU A N 1
ATOM 969 C CA . LEU A 1 126 ? 4.610 10.406 -20.176 1.00 84.69 126 LEU A CA 1
ATOM 970 C C . LEU A 1 126 ? 5.489 11.541 -20.688 1.00 84.69 126 LEU A C 1
ATOM 972 O O . LEU A 1 126 ? 5.813 11.574 -21.873 1.00 84.69 126 LEU A O 1
ATOM 976 N N . LEU A 1 127 ? 5.858 12.468 -19.805 1.00 85.00 127 LEU A N 1
ATOM 977 C CA . LEU A 1 127 ? 6.584 13.684 -20.169 1.00 85.00 127 LEU A CA 1
ATOM 978 C C . LEU A 1 127 ? 8.105 13.484 -20.213 1.00 85.00 127 LEU A C 1
ATOM 980 O O . LEU A 1 127 ? 8.794 14.200 -20.932 1.00 85.00 127 LEU A O 1
ATOM 984 N N . SER A 1 128 ? 8.647 12.518 -19.468 1.00 83.75 128 SER A N 1
ATOM 985 C CA . SER A 1 128 ? 10.096 12.408 -19.217 1.00 83.75 128 SER A CA 1
ATOM 986 C C . SER A 1 128 ? 10.905 11.631 -20.270 1.00 83.75 128 SER A C 1
ATOM 988 O O . SER A 1 128 ? 12.088 11.348 -20.063 1.00 83.75 128 SER A O 1
ATOM 990 N N . GLY A 1 129 ? 10.312 11.298 -21.422 1.00 80.50 129 GLY A N 1
ATOM 991 C CA . GLY A 1 129 ? 11.023 10.661 -22.536 1.00 80.50 129 GLY A CA 1
ATOM 992 C C . GLY A 1 129 ? 11.721 9.356 -22.126 1.00 80.50 129 GLY A C 1
ATOM 993 O O . GLY A 1 129 ? 11.069 8.420 -21.670 1.00 80.50 129 GLY A O 1
ATOM 994 N N . GLY A 1 130 ? 13.051 9.288 -22.273 1.00 73.31 130 GLY A N 1
ATOM 995 C CA . GLY A 1 130 ? 13.852 8.101 -21.928 1.00 73.31 130 GLY A CA 1
ATOM 996 C C . GLY A 1 130 ? 13.815 7.707 -20.444 1.00 73.31 130 GLY A C 1
ATOM 997 O O . GLY A 1 130 ? 13.927 6.525 -20.132 1.00 73.31 130 GLY A O 1
ATOM 998 N N . VAL A 1 131 ? 13.583 8.662 -19.534 1.00 83.06 131 VAL A N 1
ATOM 999 C CA . VAL A 1 131 ? 13.432 8.398 -18.087 1.00 83.06 131 VAL A CA 1
ATOM 1000 C C . VAL A 1 131 ? 12.016 7.900 -17.754 1.00 83.06 131 VAL A C 1
ATOM 1002 O O . VAL A 1 131 ? 11.775 7.362 -16.675 1.00 83.06 131 VAL A O 1
ATOM 1005 N N . GLY A 1 132 ? 11.078 7.987 -18.703 1.00 83.88 132 GLY A N 1
ATOM 1006 C CA . GLY A 1 132 ? 9.691 7.562 -18.515 1.00 83.88 132 GLY A CA 1
ATOM 1007 C C . GLY A 1 132 ? 9.548 6.084 -18.161 1.00 83.88 132 GLY A C 1
ATOM 1008 O O . GLY A 1 132 ? 8.630 5.724 -17.428 1.00 83.88 132 GLY A O 1
ATOM 1009 N N . VAL A 1 133 ? 10.491 5.243 -18.600 1.00 83.94 133 VAL A N 1
ATOM 1010 C CA . VAL A 1 133 ? 10.538 3.811 -18.258 1.00 83.94 133 VAL A CA 1
ATOM 1011 C C . VAL A 1 133 ? 10.733 3.609 -16.755 1.00 83.94 133 VAL A C 1
ATOM 1013 O O . VAL A 1 133 ? 10.023 2.807 -16.160 1.00 83.94 133 VAL A O 1
ATOM 1016 N N . PHE A 1 134 ? 11.625 4.384 -16.129 1.00 86.94 134 PHE A N 1
ATOM 1017 C CA . PHE A 1 134 ? 11.850 4.324 -14.685 1.00 86.94 134 PHE A CA 1
ATOM 1018 C C . PHE A 1 134 ? 10.580 4.706 -13.916 1.00 86.94 134 PHE A C 1
ATOM 1020 O O . PHE A 1 134 ? 10.129 3.958 -13.056 1.00 86.94 134 PHE A O 1
ATOM 1027 N N . PHE A 1 135 ? 9.946 5.832 -14.262 1.00 89.19 135 PHE A N 1
ATOM 1028 C CA . PHE A 1 135 ? 8.702 6.254 -13.604 1.00 89.19 135 PHE A CA 1
ATOM 1029 C C . PHE A 1 135 ? 7.550 5.274 -13.828 1.00 89.19 135 PHE A C 1
ATOM 1031 O O . PHE A 1 135 ? 6.736 5.081 -12.928 1.00 89.19 135 PHE A O 1
ATOM 1038 N N . HIS A 1 136 ? 7.491 4.640 -15.000 1.00 87.62 136 HIS A N 1
ATOM 1039 C CA . HIS A 1 136 ? 6.532 3.578 -15.273 1.00 87.62 136 HIS A CA 1
ATOM 1040 C C . HIS A 1 136 ? 6.779 2.353 -14.383 1.00 87.62 136 HIS A C 1
ATOM 1042 O O . HIS A 1 136 ? 5.832 1.813 -13.822 1.00 87.62 136 HIS A O 1
ATOM 1048 N N . GLU A 1 137 ? 8.036 1.955 -14.182 1.00 88.06 137 GLU A N 1
ATOM 1049 C CA . GLU A 1 137 ? 8.394 0.865 -13.269 1.00 88.06 137 GLU A CA 1
ATOM 1050 C C . GLU A 1 137 ? 7.994 1.191 -11.819 1.00 88.06 137 GLU A C 1
ATOM 1052 O O . GLU A 1 137 ? 7.308 0.402 -11.167 1.00 88.06 137 GLU A O 1
ATOM 1057 N N . VAL A 1 138 ? 8.309 2.401 -11.336 1.00 91.50 138 VAL A N 1
ATOM 1058 C CA . VAL A 1 138 ? 7.866 2.871 -10.010 1.00 91.50 138 VAL A CA 1
ATOM 1059 C C . VAL A 1 138 ? 6.337 2.865 -9.906 1.00 91.50 138 VAL A C 1
ATOM 1061 O O . VAL A 1 138 ? 5.788 2.449 -8.886 1.00 91.50 138 VAL A O 1
ATOM 1064 N N . MET A 1 139 ? 5.631 3.286 -10.959 1.00 91.88 139 MET A N 1
ATOM 1065 C CA . MET A 1 139 ? 4.168 3.264 -11.015 1.00 91.88 139 MET A CA 1
ATOM 1066 C C . MET A 1 139 ? 3.617 1.841 -10.863 1.00 91.88 139 MET A C 1
ATOM 1068 O O . MET A 1 139 ? 2.701 1.633 -10.068 1.00 91.88 139 MET A O 1
ATOM 1072 N N . VAL A 1 140 ? 4.194 0.858 -11.563 1.00 90.31 140 VAL A N 1
ATOM 1073 C CA . VAL A 1 140 ? 3.820 -0.562 -11.440 1.00 90.31 140 VAL A CA 1
ATOM 1074 C C . VAL A 1 140 ? 4.012 -1.048 -10.002 1.00 90.31 140 VAL A C 1
ATOM 1076 O O . VAL A 1 140 ? 3.123 -1.703 -9.460 1.00 90.31 140 VAL A O 1
ATOM 1079 N N . TYR A 1 141 ? 5.115 -0.682 -9.347 1.00 91.12 141 TYR A N 1
ATOM 1080 C CA . TYR A 1 141 ? 5.364 -1.044 -7.949 1.00 91.12 141 TYR A CA 1
ATOM 1081 C C . TYR A 1 141 ? 4.369 -0.421 -6.975 1.00 91.12 141 TYR A C 1
ATOM 1083 O O . TYR A 1 141 ? 3.879 -1.117 -6.086 1.00 91.12 141 TYR A O 1
ATOM 1091 N N . VAL A 1 142 ? 4.012 0.852 -7.151 1.00 92.69 142 VAL A N 1
ATOM 1092 C CA . VAL A 1 142 ? 2.985 1.494 -6.316 1.00 92.69 142 VAL A CA 1
ATOM 1093 C C . VAL A 1 142 ? 1.630 0.811 -6.504 1.00 92.69 142 VAL A C 1
ATOM 1095 O O . VAL A 1 142 ? 0.976 0.486 -5.516 1.00 92.69 142 VAL A O 1
ATOM 1098 N N . LEU A 1 143 ? 1.228 0.525 -7.746 1.00 90.88 143 LEU A N 1
ATOM 1099 C CA . LEU A 1 143 ? -0.023 -0.183 -8.038 1.00 90.88 143 LEU A CA 1
ATOM 1100 C C . LEU A 1 143 ? -0.038 -1.595 -7.439 1.00 90.88 143 LEU A C 1
ATOM 1102 O O . LEU A 1 143 ? -1.033 -1.998 -6.837 1.00 90.88 143 LEU A O 1
ATOM 1106 N N . ALA A 1 144 ? 1.069 -2.328 -7.552 1.00 90.25 144 ALA A N 1
ATOM 1107 C CA . ALA A 1 144 ? 1.211 -3.645 -6.948 1.00 90.25 144 ALA A CA 1
ATOM 1108 C C . ALA A 1 144 ? 1.077 -3.571 -5.420 1.00 90.25 144 ALA A C 1
ATOM 1110 O O . ALA A 1 144 ? 0.294 -4.323 -4.842 1.00 90.25 144 ALA A O 1
ATOM 1111 N N . LEU A 1 145 ? 1.759 -2.625 -4.764 1.00 89.75 145 LEU A N 1
ATOM 1112 C CA . LEU A 1 145 ? 1.642 -2.408 -3.319 1.00 89.75 145 LEU A CA 1
ATOM 1113 C C . LEU A 1 145 ? 0.205 -2.079 -2.901 1.00 89.75 145 LEU A C 1
ATOM 1115 O O . LEU A 1 145 ? -0.273 -2.625 -1.908 1.00 89.75 145 LEU A O 1
ATOM 1119 N N . MET A 1 146 ? -0.507 -1.245 -3.666 1.00 90.50 146 MET A N 1
ATOM 1120 C CA . MET A 1 146 ? -1.917 -0.935 -3.406 1.00 90.50 146 MET A CA 1
ATOM 1121 C C . MET A 1 146 ? -2.776 -2.203 -3.418 1.00 90.50 146 MET A C 1
ATOM 1123 O O . MET A 1 146 ? -3.505 -2.454 -2.457 1.00 90.50 146 MET A O 1
ATOM 1127 N N . VAL A 1 147 ? -2.656 -3.029 -4.461 1.00 89.75 147 VAL A N 1
ATOM 1128 C CA . VAL A 1 147 ? -3.418 -4.280 -4.588 1.00 89.75 147 VAL A CA 1
ATOM 1129 C C . VAL A 1 147 ? -3.046 -5.265 -3.480 1.00 89.75 147 VAL A C 1
ATOM 1131 O O . VAL A 1 147 ? -3.933 -5.799 -2.815 1.00 89.75 147 VAL A O 1
ATOM 1134 N N . PHE A 1 148 ? -1.752 -5.470 -3.226 1.00 86.56 148 PHE A N 1
ATOM 1135 C CA . PHE A 1 148 ? -1.282 -6.410 -2.208 1.00 86.56 148 PHE A CA 1
ATOM 1136 C C . PHE A 1 148 ? -1.683 -6.008 -0.796 1.00 86.56 148 PHE A C 1
ATOM 1138 O O . PHE A 1 148 ? -1.986 -6.875 0.020 1.00 86.56 148 PHE A O 1
ATOM 1145 N N . SER A 1 149 ? -1.751 -4.709 -0.513 1.00 85.44 149 SER A N 1
ATOM 1146 C CA . SER A 1 149 ? -2.191 -4.220 0.790 1.00 85.44 149 SER A CA 1
ATOM 1147 C C . SER A 1 149 ? -3.644 -4.614 1.108 1.00 85.44 149 SER A C 1
ATOM 1149 O O . SER A 1 149 ? -3.981 -4.858 2.267 1.00 85.44 149 SER A O 1
ATOM 1151 N N . LEU A 1 150 ? -4.487 -4.765 0.080 1.00 88.69 150 LEU A N 1
ATOM 1152 C CA . LEU A 1 150 ? -5.895 -5.154 0.197 1.00 88.69 150 LEU A CA 1
ATOM 1153 C C . LEU A 1 150 ? -6.121 -6.671 0.189 1.00 88.69 150 LEU A C 1
ATOM 1155 O O . LEU A 1 150 ? -7.255 -7.115 0.385 1.00 88.69 150 LEU A O 1
ATOM 1159 N N . ILE A 1 151 ? -5.087 -7.489 -0.016 1.00 88.12 151 ILE A N 1
ATOM 1160 C CA . ILE A 1 151 ? -5.233 -8.939 0.129 1.00 88.12 151 ILE A CA 1
ATOM 1161 C C . ILE A 1 151 ? -5.406 -9.241 1.619 1.00 88.12 151 ILE A C 1
ATOM 1163 O O . ILE A 1 151 ? -4.538 -8.869 2.407 1.00 88.12 151 ILE A O 1
ATOM 1167 N N . PRO A 1 152 ? -6.495 -9.915 2.030 1.00 83.44 152 PRO A N 1
ATOM 1168 C CA . PRO A 1 152 ? -6.772 -10.185 3.425 1.00 83.44 152 PRO A CA 1
ATOM 1169 C C . PRO A 1 152 ? -5.953 -11.407 3.831 1.00 83.44 152 PRO A C 1
ATOM 1171 O O . PRO A 1 152 ? -6.442 -12.532 3.837 1.00 83.44 152 PRO A O 1
ATOM 1174 N N . VAL A 1 153 ? -4.674 -11.194 4.122 1.00 79.06 153 VAL A N 1
ATOM 1175 C CA . VAL A 1 153 ? -3.801 -12.235 4.665 1.00 79.06 153 VAL A CA 1
ATOM 1176 C C . VAL A 1 153 ? -4.013 -12.275 6.180 1.00 79.06 153 VAL A C 1
ATOM 1178 O O . VAL A 1 153 ? -3.633 -11.310 6.859 1.00 79.06 153 VAL A O 1
ATOM 1181 N N . PRO A 1 154 ? -4.628 -13.344 6.724 1.00 67.88 154 PRO A N 1
ATOM 1182 C CA . PRO A 1 154 ? -4.676 -13.550 8.160 1.00 67.88 154 PRO A CA 1
ATOM 1183 C C . PRO A 1 154 ? -3.272 -13.898 8.656 1.00 67.88 154 PRO A C 1
ATOM 1185 O O . PRO A 1 154 ? -2.533 -14.654 8.018 1.00 67.88 154 PRO A O 1
ATOM 1188 N N . PHE A 1 155 ? -2.887 -13.366 9.812 1.00 64.88 155 PHE A N 1
ATOM 1189 C CA . PHE A 1 155 ? -1.612 -13.737 10.406 1.00 64.88 155 PHE A CA 1
ATOM 1190 C C . PHE A 1 155 ? -1.744 -15.117 11.063 1.00 64.88 155 PHE A C 1
ATOM 1192 O O . PHE A 1 155 ? -2.307 -15.255 12.149 1.00 64.88 155 PHE A O 1
ATOM 1199 N N . PHE A 1 156 ? -1.229 -16.159 10.409 1.00 55.81 156 PHE A N 1
ATOM 1200 C CA . PHE A 1 156 ? -1.182 -17.516 10.960 1.00 55.81 156 PHE A CA 1
ATOM 1201 C C . PHE A 1 156 ? -0.072 -17.646 12.006 1.00 55.81 156 PHE A C 1
ATOM 1203 O O . PHE A 1 156 ? 0.883 -18.398 11.832 1.00 55.81 156 PHE A O 1
ATOM 1210 N N . SER A 1 157 ? -0.183 -16.951 13.135 1.00 53.03 157 SER A N 1
ATOM 1211 C CA . SER A 1 157 ? 0.534 -17.406 14.325 1.00 53.03 157 SER A CA 1
ATOM 1212 C C . SER A 1 157 ? -0.347 -18.425 15.048 1.00 53.03 157 SER A C 1
ATOM 1214 O O . SER A 1 157 ? -0.965 -18.145 16.070 1.00 53.03 157 SER A O 1
ATOM 1216 N N . LEU A 1 158 ? -0.410 -19.642 14.494 1.00 47.41 158 LEU A N 1
ATOM 1217 C CA . LEU A 1 158 ? -1.064 -20.800 15.127 1.00 47.41 158 LEU A CA 1
ATOM 1218 C C . LEU A 1 158 ? -0.611 -20.941 16.593 1.00 47.41 158 LEU A C 1
ATOM 1220 O O . LEU A 1 158 ? -1.420 -21.187 17.479 1.00 47.41 158 LEU A O 1
ATOM 1224 N N . ALA A 1 159 ? 0.662 -20.644 16.867 1.00 47.62 159 ALA A N 1
ATOM 1225 C CA . ALA A 1 159 ? 1.204 -20.581 18.217 1.00 47.62 159 ALA A CA 1
ATOM 1226 C C . ALA A 1 159 ? 0.559 -19.492 19.102 1.00 47.62 159 ALA A C 1
ATOM 1228 O O . ALA A 1 159 ? 0.269 -19.774 20.257 1.00 47.62 159 ALA A O 1
ATOM 1229 N N . ARG A 1 160 ? 0.281 -18.270 18.615 1.00 52.38 160 ARG A N 1
ATOM 1230 C CA . ARG A 1 160 ? -0.286 -17.195 19.463 1.00 52.38 160 ARG A CA 1
ATOM 1231 C C . ARG A 1 160 ? -1.799 -17.263 19.594 1.00 52.38 160 ARG A C 1
ATOM 1233 O O . ARG A 1 160 ? -2.307 -16.929 20.659 1.00 52.38 160 ARG A O 1
ATOM 1240 N N . PHE A 1 161 ? -2.498 -17.752 18.569 1.00 48.66 161 PHE A N 1
ATOM 1241 C CA . PHE A 1 161 ? -3.941 -17.996 18.640 1.00 48.66 161 PHE A CA 1
ATOM 1242 C C . PHE A 1 161 ? -4.290 -18.985 19.769 1.00 48.66 161 PHE A C 1
ATOM 1244 O O . PHE A 1 161 ? -5.325 -18.842 20.414 1.00 48.66 161 PHE A O 1
ATOM 1251 N N . PHE A 1 162 ? -3.392 -19.937 20.064 1.00 49.97 162 PHE A N 1
ATOM 1252 C CA . PHE A 1 162 ? -3.537 -20.878 21.179 1.00 49.97 162 PHE A CA 1
ATOM 1253 C C . PHE A 1 162 ? -2.816 -20.457 22.479 1.00 49.97 162 PHE A C 1
ATOM 1255 O O . PHE A 1 162 ? -3.330 -20.745 23.558 1.00 49.97 162 PHE A O 1
ATOM 1262 N N . LEU A 1 163 ? -1.664 -19.768 22.426 1.00 48.97 163 LEU A N 1
ATOM 1263 C CA . LEU A 1 163 ? -0.865 -19.438 23.626 1.00 48.97 163 LEU A CA 1
ATOM 1264 C C . LEU A 1 163 ? -1.146 -18.053 24.238 1.00 48.97 163 LEU A C 1
ATOM 1266 O O . LEU A 1 163 ? -0.941 -17.873 25.439 1.00 48.97 163 LEU A O 1
ATOM 1270 N N . ILE A 1 164 ? -1.645 -17.068 23.482 1.00 48.78 164 ILE A N 1
ATOM 1271 C CA . ILE A 1 164 ? -1.844 -15.686 23.966 1.00 48.78 164 ILE A CA 1
ATOM 1272 C C . ILE A 1 164 ? -3.314 -15.456 24.328 1.00 48.78 164 ILE A C 1
ATOM 1274 O O . ILE A 1 164 ? -3.996 -14.578 23.815 1.00 48.78 164 ILE A O 1
ATOM 1278 N N . ARG A 1 165 ? -3.814 -16.245 25.283 1.00 48.91 165 ARG A N 1
ATOM 1279 C CA . ARG A 1 165 ? -5.036 -15.897 26.030 1.00 48.91 165 ARG A CA 1
ATOM 1280 C C . ARG A 1 165 ? -4.733 -15.211 27.363 1.00 48.91 165 ARG A C 1
ATOM 1282 O O . ARG A 1 165 ? -5.656 -15.007 28.145 1.00 48.91 165 ARG A O 1
ATOM 1289 N N . ARG A 1 166 ? -3.459 -14.915 27.680 1.00 46.28 166 ARG A N 1
ATOM 1290 C CA . ARG A 1 166 ? -3.087 -14.576 29.065 1.00 46.28 166 ARG A CA 1
ATOM 1291 C C . ARG A 1 166 ? -2.329 -13.291 29.373 1.00 46.28 166 ARG A C 1
ATOM 1293 O O . ARG A 1 166 ? -2.404 -12.946 30.548 1.00 46.28 166 ARG A O 1
ATOM 1300 N N . ARG A 1 167 ? -1.605 -12.584 28.486 1.00 45.16 167 ARG A N 1
ATOM 1301 C CA . ARG A 1 167 ? -0.762 -11.482 29.020 1.00 45.16 167 ARG A CA 1
ATOM 1302 C C . ARG A 1 167 ? -0.111 -10.458 28.083 1.00 45.16 167 ARG A C 1
ATOM 1304 O O . ARG A 1 167 ? 0.867 -9.858 28.514 1.00 45.16 167 ARG A O 1
ATOM 1311 N N . GLU A 1 168 ? -0.594 -10.210 26.866 1.00 47.66 168 GLU A N 1
ATOM 1312 C CA . GLU A 1 168 ? -0.048 -9.077 26.094 1.00 47.66 168 GLU A CA 1
ATOM 1313 C C . GLU A 1 168 ? -0.885 -7.799 26.293 1.00 47.66 168 GLU A C 1
ATOM 1315 O O . GLU A 1 168 ? -2.119 -7.859 26.265 1.00 47.66 168 GLU A O 1
ATOM 1320 N N . PRO A 1 169 ? -0.237 -6.648 26.558 1.00 46.50 169 PRO A N 1
ATOM 1321 C CA . PRO A 1 169 ? -0.915 -5.377 26.757 1.00 46.50 169 PRO A CA 1
ATOM 1322 C C . PRO A 1 169 ? -1.541 -4.918 25.438 1.00 46.50 169 PRO A C 1
ATOM 1324 O O . PRO A 1 169 ? -0.826 -4.497 24.543 1.00 46.50 169 PRO A O 1
ATOM 1327 N N . ALA A 1 170 ? -2.866 -5.046 25.335 1.00 48.78 170 ALA A N 1
ATOM 1328 C CA . ALA A 1 170 ? -3.830 -4.239 24.569 1.00 48.78 170 ALA A CA 1
ATOM 1329 C C . ALA A 1 170 ? -3.431 -3.628 23.198 1.00 48.78 170 ALA A C 1
ATOM 1331 O O . ALA A 1 170 ? -4.020 -2.627 22.790 1.00 48.78 170 ALA A O 1
ATOM 1332 N N . GLY A 1 171 ? -2.485 -4.206 22.463 1.00 54.88 171 GLY A N 1
ATOM 1333 C CA . GLY A 1 171 ? -2.257 -3.918 21.052 1.00 54.88 171 GLY A CA 1
ATOM 1334 C C . GLY A 1 171 ? -3.179 -4.804 20.230 1.00 54.88 171 GLY A C 1
ATOM 1335 O O . GLY A 1 171 ? -3.097 -6.029 20.317 1.00 54.88 171 GLY A O 1
ATOM 1336 N N . ILE A 1 172 ? -4.079 -4.210 19.451 1.00 63.47 172 ILE A N 1
ATOM 1337 C CA . ILE A 1 172 ? -4.871 -4.989 18.497 1.00 63.47 172 ILE A CA 1
ATOM 1338 C C . ILE A 1 172 ? -3.943 -5.283 17.321 1.00 63.47 172 ILE A C 1
ATOM 1340 O O . ILE A 1 172 ? -3.636 -4.400 16.519 1.00 63.47 172 ILE A O 1
ATOM 1344 N N . GLU A 1 173 ? -3.428 -6.514 17.277 1.00 62.69 173 GLU A N 1
ATOM 1345 C CA . GLU A 1 173 ? -2.710 -7.036 16.117 1.00 62.69 173 GLU A CA 1
ATOM 1346 C C . GLU A 1 173 ? -3.726 -7.235 14.991 1.00 62.69 173 GLU A C 1
ATOM 1348 O O . GLU A 1 173 ? -4.355 -8.285 14.859 1.00 62.69 173 GLU A O 1
ATOM 1353 N N . GLU A 1 174 ? -3.932 -6.192 14.195 1.00 61.84 174 GLU A N 1
ATOM 1354 C CA . GLU A 1 174 ? -4.647 -6.334 12.941 1.00 61.84 174 GLU A CA 1
ATOM 1355 C C . GLU A 1 174 ? -3.691 -6.896 11.892 1.00 61.84 174 GLU A C 1
ATOM 1357 O O . GLU A 1 174 ? -2.509 -6.556 11.850 1.00 61.84 174 GLU A O 1
ATOM 1362 N N . GLY A 1 175 ? -4.197 -7.818 11.074 1.00 66.50 175 GLY A N 1
ATOM 1363 C CA . GLY A 1 175 ? -3.443 -8.357 9.953 1.00 66.50 175 GLY A CA 1
ATOM 1364 C C . GLY A 1 175 ? -3.177 -7.296 8.881 1.00 66.50 175 GLY A C 1
ATOM 1365 O O . GLY A 1 175 ? -3.008 -6.104 9.124 1.00 66.50 175 GLY A O 1
ATOM 1366 N N . THR A 1 176 ? -3.149 -7.737 7.635 1.00 75.31 176 THR A N 1
ATOM 1367 C CA . THR A 1 176 ? -3.110 -6.815 6.490 1.00 75.31 176 THR A CA 1
ATOM 1368 C C . THR A 1 176 ? -4.305 -5.850 6.481 1.00 75.31 176 THR A C 1
ATOM 1370 O O . THR A 1 176 ? -5.358 -6.125 7.054 1.00 75.31 176 THR A O 1
ATOM 1373 N N . ILE A 1 177 ? -4.174 -4.725 5.775 1.00 77.12 177 ILE A N 1
ATOM 1374 C CA . ILE A 1 177 ? -5.242 -3.720 5.615 1.00 77.12 177 ILE A CA 1
ATOM 1375 C C . ILE A 1 177 ? -6.517 -4.349 5.047 1.00 77.12 177 ILE A C 1
ATOM 1377 O O . ILE A 1 177 ? -7.625 -4.044 5.483 1.00 77.12 177 ILE A O 1
ATOM 1381 N N . GLY A 1 178 ? -6.360 -5.251 4.074 1.00 77.38 178 GLY A N 1
ATOM 1382 C CA . GLY A 1 178 ? -7.477 -6.013 3.533 1.00 77.38 178 GLY A CA 1
ATOM 1383 C C . GLY A 1 178 ? -8.231 -6.783 4.612 1.00 77.38 178 GLY A C 1
ATOM 1384 O O . GLY A 1 178 ? -9.457 -6.828 4.589 1.00 77.38 178 GLY A O 1
ATOM 1385 N N . PHE A 1 179 ? -7.515 -7.335 5.594 1.00 81.81 179 PHE A N 1
ATOM 1386 C CA . PHE A 1 179 ? -8.118 -8.060 6.704 1.00 81.81 179 PHE A CA 1
ATOM 1387 C C . PHE A 1 179 ? -8.901 -7.133 7.644 1.00 81.81 179 PHE A C 1
ATOM 1389 O O . PHE A 1 179 ? -10.029 -7.471 8.001 1.00 81.81 179 PHE A O 1
ATOM 1396 N N . SER A 1 180 ? -8.369 -5.958 8.001 1.00 75.06 180 SER A N 1
ATOM 1397 C CA . SER A 1 180 ? -9.080 -5.011 8.877 1.00 75.06 180 SER A CA 1
ATOM 1398 C C . SER A 1 180 ? -10.337 -4.434 8.224 1.00 75.06 180 SER A C 1
ATOM 1400 O O . SER A 1 180 ? -11.395 -4.390 8.852 1.00 75.06 180 SER A O 1
ATOM 1402 N N . LEU A 1 181 ? -10.273 -4.091 6.933 1.00 79.81 181 LEU A N 1
ATOM 1403 C CA . LEU A 1 181 ? -11.440 -3.691 6.140 1.00 79.81 181 LEU A CA 1
ATOM 1404 C C . LEU A 1 181 ? -12.483 -4.805 6.052 1.00 79.81 181 LEU A C 1
ATOM 1406 O O . LEU A 1 181 ? -13.659 -4.553 6.302 1.00 79.81 181 LEU A O 1
ATOM 1410 N N . LEU A 1 182 ? -12.059 -6.027 5.713 1.00 84.69 182 LEU A N 1
ATOM 1411 C CA . LEU A 1 182 ? -12.951 -7.179 5.584 1.00 84.69 182 LEU A CA 1
ATOM 1412 C C . LEU A 1 182 ? -13.648 -7.502 6.911 1.00 84.69 182 LEU A C 1
ATOM 1414 O O . LEU A 1 182 ? -14.834 -7.839 6.912 1.00 84.69 182 LEU A O 1
ATOM 1418 N N . TYR A 1 183 ? -12.921 -7.386 8.025 1.00 80.44 183 TYR A N 1
ATOM 1419 C CA . TYR A 1 183 ? -13.451 -7.594 9.368 1.00 80.44 183 TYR A CA 1
ATOM 1420 C C . TYR A 1 183 ? -14.393 -6.465 9.804 1.00 80.44 183 TYR A C 1
ATOM 1422 O O . TYR A 1 183 ? -15.402 -6.729 10.453 1.00 80.44 183 TYR A O 1
ATOM 1430 N N . ALA A 1 184 ? -14.104 -5.216 9.423 1.00 78.69 184 ALA A N 1
ATOM 1431 C CA . ALA A 1 184 ? -14.979 -4.079 9.692 1.00 78.69 184 ALA A CA 1
ATOM 1432 C C . ALA A 1 184 ? -16.299 -4.182 8.913 1.00 78.69 184 ALA A C 1
ATOM 1434 O O . ALA A 1 184 ? -17.369 -4.046 9.502 1.00 78.69 184 ALA A O 1
ATOM 1435 N N . SER A 1 185 ? -16.240 -4.414 7.597 1.00 83.31 185 SER A N 1
ATOM 1436 C CA . SER A 1 185 ? -17.413 -4.695 6.767 1.00 83.31 185 SER A CA 1
ATOM 1437 C C . SER A 1 185 ? -17.018 -5.236 5.387 1.00 83.31 185 SER A C 1
ATOM 1439 O O . SER A 1 185 ? -16.139 -4.709 4.703 1.00 83.31 185 SER A O 1
ATOM 1441 N N . ARG A 1 186 ? -17.734 -6.267 4.922 1.00 87.19 186 ARG A N 1
ATOM 1442 C CA . ARG A 1 186 ? -17.472 -6.927 3.629 1.00 87.19 186 ARG A CA 1
ATOM 1443 C C . ARG A 1 186 ? -17.727 -6.010 2.433 1.00 87.19 186 ARG A C 1
ATOM 1445 O O . ARG A 1 186 ? -16.970 -6.037 1.469 1.00 87.19 186 ARG A O 1
ATOM 1452 N N . THR A 1 187 ? -18.778 -5.198 2.489 1.00 86.00 187 THR A N 1
ATOM 1453 C CA . THR A 1 187 ? -19.187 -4.326 1.379 1.00 86.00 187 THR A CA 1
ATOM 1454 C C . THR A 1 187 ? -18.138 -3.261 1.025 1.00 86.00 187 THR A C 1
ATOM 1456 O O . THR A 1 187 ? -17.723 -3.225 -0.135 1.00 86.00 187 THR A O 1
ATOM 1459 N N . PRO A 1 188 ? -17.648 -2.421 1.964 1.00 82.00 188 PRO A N 1
ATOM 1460 C CA . PRO A 1 188 ? -16.611 -1.442 1.653 1.00 82.00 188 PRO A CA 1
ATOM 1461 C C . PRO A 1 188 ? -15.289 -2.108 1.285 1.00 82.00 188 PRO A C 1
ATOM 1463 O O . PRO A 1 188 ? -14.585 -1.591 0.425 1.00 82.00 188 PRO A O 1
ATOM 1466 N N . TYR A 1 189 ? -14.975 -3.273 1.857 1.00 87.38 189 TYR A N 1
ATOM 1467 C CA . TYR A 1 189 ? -13.811 -4.046 1.442 1.00 87.38 189 TYR A CA 1
ATOM 1468 C C . TYR A 1 189 ? -13.868 -4.418 -0.048 1.00 87.38 189 TYR A C 1
ATOM 1470 O O . TYR A 1 189 ? -12.959 -4.073 -0.803 1.00 87.38 189 TYR A O 1
ATOM 1478 N N . VAL A 1 190 ? -14.953 -5.072 -0.487 1.00 88.94 190 VAL A N 1
ATOM 1479 C CA . VAL A 1 190 ? -15.130 -5.477 -1.892 1.00 88.94 190 VAL A CA 1
ATOM 1480 C C . VAL A 1 190 ? -15.117 -4.255 -2.805 1.00 88.94 190 VAL A C 1
ATOM 1482 O O . VAL A 1 190 ? -14.462 -4.277 -3.844 1.00 88.94 190 VAL A O 1
ATOM 1485 N N . PHE A 1 191 ? -15.781 -3.170 -2.403 1.00 87.00 191 PHE A N 1
ATOM 1486 C CA . PHE A 1 191 ? -15.789 -1.927 -3.165 1.00 87.00 191 PHE A CA 1
ATOM 1487 C C . PHE A 1 191 ? -14.378 -1.349 -3.352 1.00 87.00 191 PHE A C 1
ATOM 1489 O O . PHE A 1 191 ? -13.977 -1.078 -4.482 1.00 87.00 191 PHE A O 1
ATOM 1496 N N . VAL A 1 192 ? -13.603 -1.203 -2.270 1.00 86.00 192 VAL A N 1
ATOM 1497 C CA . VAL A 1 192 ? -12.234 -0.665 -2.322 1.00 86.00 192 VAL A CA 1
ATOM 1498 C C . VAL A 1 192 ? -11.321 -1.576 -3.143 1.00 86.00 192 VAL A C 1
ATOM 1500 O O . VAL A 1 192 ? -10.537 -1.074 -3.948 1.00 86.00 192 VAL A O 1
ATOM 1503 N N . LEU A 1 193 ? -11.443 -2.898 -3.004 1.00 89.50 193 LEU A N 1
ATOM 1504 C CA . LEU A 1 193 ? -10.670 -3.864 -3.785 1.00 89.50 193 LEU A CA 1
ATOM 1505 C C . LEU A 1 193 ? -10.967 -3.755 -5.283 1.00 89.50 193 LEU A C 1
ATOM 1507 O O . LEU A 1 193 ? -10.043 -3.604 -6.080 1.00 89.50 193 LEU A O 1
ATOM 1511 N N . VAL A 1 194 ? -12.245 -3.784 -5.669 1.00 89.50 194 VAL A N 1
ATOM 1512 C CA . VAL A 1 194 ? -12.664 -3.685 -7.075 1.00 89.50 194 VAL A CA 1
ATOM 1513 C C . VAL A 1 194 ? -12.262 -2.335 -7.663 1.00 89.50 194 VAL A C 1
ATOM 1515 O O . VAL A 1 194 ? -11.711 -2.296 -8.760 1.00 89.50 194 VAL A O 1
ATOM 1518 N N . ALA A 1 195 ? -12.461 -1.237 -6.929 1.00 86.69 195 ALA A N 1
ATOM 1519 C CA . ALA A 1 195 ? -12.044 0.093 -7.364 1.00 86.69 195 ALA A CA 1
ATOM 1520 C C . ALA A 1 195 ? -10.522 0.183 -7.557 1.00 86.69 195 ALA A C 1
ATOM 1522 O O . ALA A 1 195 ? -10.063 0.749 -8.545 1.00 86.69 195 ALA A O 1
ATOM 1523 N N . THR A 1 196 ? -9.739 -0.418 -6.658 1.00 89.69 196 THR A N 1
ATOM 1524 C CA . THR A 1 196 ? -8.270 -0.437 -6.739 1.00 89.69 196 THR A CA 1
ATOM 1525 C C . THR A 1 196 ? -7.774 -1.283 -7.908 1.00 89.69 196 THR A C 1
ATOM 1527 O O . THR A 1 196 ? -6.865 -0.865 -8.622 1.00 89.69 196 THR A O 1
ATOM 1530 N N . LEU A 1 197 ? -8.386 -2.444 -8.155 1.00 90.56 197 LEU A N 1
ATOM 1531 C CA . LEU A 1 197 ? -8.061 -3.289 -9.307 1.00 90.56 197 LEU A CA 1
ATOM 1532 C C . LEU A 1 197 ? -8.424 -2.603 -10.624 1.00 90.56 197 LEU A C 1
ATOM 1534 O O . LEU A 1 197 ? -7.600 -2.551 -11.534 1.00 90.56 197 LEU A O 1
ATOM 1538 N N . ALA A 1 198 ? -9.625 -2.026 -10.711 1.00 87.94 198 ALA A N 1
ATOM 1539 C CA . ALA A 1 198 ? -10.047 -1.256 -11.874 1.00 87.94 198 ALA A CA 1
ATOM 1540 C C . ALA A 1 198 ? -9.107 -0.068 -12.115 1.00 87.94 198 ALA A C 1
ATOM 1542 O O . ALA A 1 198 ? -8.674 0.144 -13.245 1.00 87.94 198 ALA A O 1
ATOM 1543 N N . PHE A 1 199 ? -8.726 0.656 -11.056 1.00 86.06 199 PHE A N 1
ATOM 1544 C CA . PHE A 1 199 ? -7.746 1.735 -11.126 1.00 86.06 199 PHE A CA 1
ATOM 1545 C C . PHE A 1 199 ? -6.402 1.259 -11.672 1.00 86.06 199 PHE A C 1
ATOM 1547 O O . PHE A 1 199 ? -5.893 1.854 -12.617 1.00 86.06 199 PHE A O 1
ATOM 1554 N N . ALA A 1 200 ? -5.846 0.182 -11.116 1.00 88.56 200 ALA A N 1
ATOM 1555 C CA . ALA A 1 200 ? -4.556 -0.350 -11.536 1.00 88.56 200 ALA A CA 1
ATOM 1556 C C . ALA A 1 200 ? -4.572 -0.781 -13.008 1.00 88.56 200 ALA A C 1
ATOM 1558 O O . ALA A 1 200 ? -3.683 -0.406 -13.770 1.00 88.56 200 ALA A O 1
ATOM 1559 N N . VAL A 1 201 ? -5.614 -1.499 -13.437 1.00 88.00 201 VAL A N 1
ATOM 1560 C CA . VAL A 1 201 ? -5.780 -1.920 -14.835 1.00 88.00 201 VAL A CA 1
ATOM 1561 C C . VAL A 1 201 ? -5.909 -0.706 -15.757 1.00 88.00 201 VAL A C 1
ATOM 1563 O O . VAL A 1 201 ? -5.224 -0.629 -16.775 1.00 88.00 201 VAL A O 1
ATOM 1566 N N . LEU A 1 202 ? -6.737 0.275 -15.395 1.00 84.62 202 LEU A N 1
ATOM 1567 C CA . LEU A 1 202 ? -6.929 1.484 -16.193 1.00 84.62 202 LEU A CA 1
ATOM 1568 C C . LEU A 1 202 ? -5.662 2.346 -16.261 1.00 84.62 202 LEU A C 1
ATOM 1570 O O . LEU A 1 202 ? -5.363 2.875 -17.330 1.00 84.62 202 LEU A O 1
ATOM 1574 N N . ALA A 1 203 ? -4.909 2.472 -15.168 1.00 84.38 203 ALA A N 1
ATOM 1575 C CA . ALA A 1 203 ? -3.649 3.213 -15.119 1.00 84.38 203 ALA A CA 1
ATOM 1576 C C . ALA A 1 203 ? -2.554 2.562 -15.981 1.00 84.38 203 ALA A C 1
ATOM 1578 O O . ALA A 1 203 ? -1.732 3.263 -16.567 1.00 84.38 203 ALA A O 1
ATOM 1579 N N . LEU A 1 204 ? -2.552 1.230 -16.095 1.00 85.31 204 LEU A N 1
ATOM 1580 C CA . LEU A 1 204 ? -1.614 0.501 -16.953 1.00 85.31 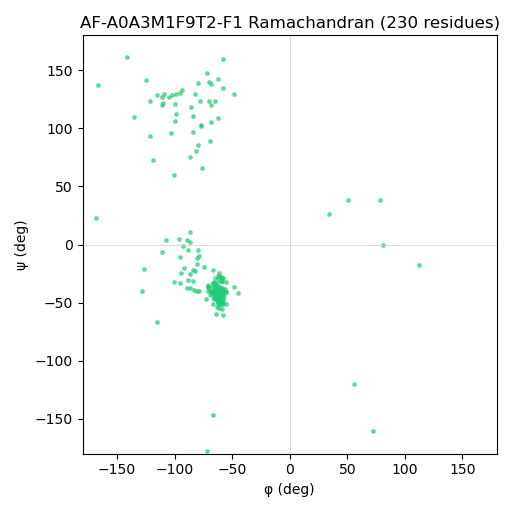204 LEU A CA 1
ATOM 1581 C C . LEU A 1 204 ? -2.017 0.538 -18.434 1.00 85.31 204 LEU A C 1
ATOM 1583 O O . LEU A 1 204 ? -1.154 0.671 -19.300 1.00 85.31 204 LEU A O 1
ATOM 1587 N N . LEU A 1 205 ? -3.314 0.422 -18.740 1.00 82.62 205 LEU A N 1
ATOM 1588 C CA . LEU A 1 205 ? -3.809 0.335 -20.119 1.00 82.62 205 LEU A CA 1
ATOM 1589 C C . LEU A 1 205 ? -3.981 1.699 -20.792 1.00 82.62 205 LEU A C 1
ATOM 1591 O O . LEU A 1 205 ? -3.699 1.854 -21.981 1.00 82.62 205 LEU A O 1
ATOM 1595 N N . ALA A 1 206 ? -4.465 2.692 -20.054 1.00 67.62 206 ALA A N 1
ATOM 1596 C CA . ALA A 1 206 ? -4.765 4.015 -20.571 1.00 67.62 206 ALA A CA 1
ATOM 1597 C C . ALA A 1 206 ? -3.832 5.036 -19.911 1.00 67.62 206 ALA A C 1
ATOM 1599 O O . ALA A 1 206 ? -3.678 5.079 -18.700 1.00 67.62 206 ALA A O 1
ATOM 1600 N N . LYS A 1 207 ? -3.164 5.849 -20.733 1.00 68.31 207 LYS A N 1
ATOM 1601 C CA . LYS A 1 207 ? -2.066 6.722 -20.293 1.00 68.31 207 LYS A CA 1
ATOM 1602 C C . LYS A 1 207 ? -2.522 7.931 -19.462 1.00 68.31 207 LYS A C 1
ATOM 1604 O O . LYS A 1 207 ? -1.920 8.223 -18.441 1.00 68.31 207 LYS A O 1
ATOM 1609 N N . VAL A 1 208 ? -3.556 8.655 -19.906 1.00 58.28 208 VAL A N 1
ATOM 1610 C CA . VAL A 1 208 ? -3.970 9.946 -19.296 1.00 58.28 208 VAL A CA 1
ATOM 1611 C C . VAL A 1 208 ? -5.459 9.987 -18.953 1.00 58.28 208 VAL A C 1
ATOM 1613 O O . VAL A 1 208 ? -5.849 10.493 -17.907 1.00 58.28 208 VAL A O 1
ATOM 1616 N N . VAL A 1 209 ? -6.316 9.440 -19.819 1.00 57.09 209 VAL A N 1
ATOM 1617 C CA . VAL A 1 209 ? -7.780 9.547 -19.673 1.00 57.09 209 VAL A CA 1
ATOM 1618 C C . VAL A 1 209 ? -8.311 8.699 -18.510 1.00 57.09 209 VAL A C 1
ATOM 1620 O O . VAL A 1 209 ? -9.212 9.126 -17.793 1.00 57.09 209 VAL A O 1
ATOM 1623 N N . SER A 1 210 ? -7.706 7.537 -18.263 1.00 58.72 210 SER A N 1
ATOM 1624 C CA . SER A 1 210 ? -7.989 6.663 -17.111 1.00 58.72 210 SER A CA 1
ATOM 1625 C C . SER A 1 210 ? -7.773 7.337 -15.770 1.00 58.72 210 SER A C 1
ATOM 1627 O O . SER A 1 210 ? -8.408 6.976 -14.791 1.00 58.72 210 SER A O 1
ATOM 1629 N N . LEU A 1 211 ? -6.867 8.301 -15.732 1.00 61.19 211 LEU A N 1
ATOM 1630 C CA . LEU A 1 211 ? -6.346 8.895 -14.524 1.00 61.19 211 LEU A CA 1
ATOM 1631 C C . LEU A 1 211 ? -7.332 9.950 -13.990 1.00 61.19 211 LEU A C 1
ATOM 1633 O O . LEU A 1 211 ? -7.655 9.962 -12.804 1.00 61.19 211 LEU A O 1
ATOM 1637 N N . LEU A 1 212 ? -7.940 10.733 -14.887 1.00 66.31 212 LEU A N 1
ATOM 1638 C CA . LEU A 1 212 ? -9.098 11.575 -14.566 1.00 66.31 212 LEU A CA 1
ATOM 1639 C C . LEU A 1 212 ? -10.329 10.739 -14.192 1.00 66.31 212 LEU A C 1
ATOM 1641 O O . LEU A 1 212 ? -11.012 11.043 -13.215 1.00 66.31 212 LEU A O 1
ATOM 1645 N N . LEU A 1 213 ? -10.590 9.657 -14.933 1.00 62.88 213 LEU A N 1
ATOM 1646 C CA . LEU A 1 213 ? -11.713 8.753 -14.663 1.00 62.88 213 LEU A CA 1
ATOM 1647 C C . LEU A 1 213 ? -11.575 8.065 -13.301 1.00 62.88 213 LEU A C 1
ATOM 1649 O O . LEU A 1 213 ? -12.543 7.932 -12.562 1.00 62.88 213 LEU A O 1
ATOM 1653 N N . ALA A 1 214 ? -10.357 7.691 -12.938 1.00 63.59 214 ALA A N 1
ATOM 1654 C CA . ALA A 1 214 ? -10.015 7.128 -11.651 1.00 63.59 214 ALA A CA 1
ATOM 1655 C C . ALA A 1 214 ? -10.235 8.086 -10.485 1.00 63.59 214 ALA A C 1
ATOM 1657 O O . ALA A 1 214 ? -10.773 7.681 -9.458 1.00 63.59 214 ALA A O 1
ATOM 1658 N N . ILE A 1 215 ? -9.839 9.352 -10.642 1.00 66.31 215 ILE A N 1
ATOM 1659 C CA . ILE A 1 215 ? -10.097 10.393 -9.643 1.00 66.31 215 ILE A CA 1
ATOM 1660 C C . ILE A 1 215 ? -11.608 10.563 -9.460 1.00 66.31 215 ILE A C 1
ATOM 1662 O O . ILE A 1 215 ? -12.080 10.618 -8.327 1.00 66.31 215 ILE A O 1
ATOM 1666 N N . LEU A 1 216 ? -12.379 10.577 -10.552 1.00 71.12 216 LEU A N 1
ATOM 1667 C CA . LEU A 1 216 ? -13.840 10.665 -10.497 1.00 71.12 216 LEU A CA 1
ATOM 1668 C C . LEU A 1 216 ? -14.473 9.445 -9.814 1.00 71.12 216 LEU A C 1
ATOM 1670 O O . LEU A 1 216 ? -15.339 9.615 -8.958 1.00 71.12 216 LEU A O 1
ATOM 1674 N N . ILE A 1 217 ? -14.015 8.230 -10.129 1.00 66.50 217 ILE A N 1
ATOM 1675 C CA . ILE A 1 217 ? -14.472 6.994 -9.474 1.00 66.50 217 ILE A CA 1
ATOM 1676 C C . ILE A 1 217 ? -14.099 7.005 -7.985 1.00 66.50 217 ILE A C 1
ATOM 1678 O O . ILE A 1 217 ? -14.924 6.651 -7.146 1.00 66.50 217 ILE A O 1
ATOM 1682 N N . GLY A 1 218 ? -12.891 7.455 -7.640 1.00 64.50 218 GLY A N 1
ATOM 1683 C CA . GLY A 1 218 ? -12.424 7.573 -6.260 1.00 64.50 218 GLY A CA 1
ATOM 1684 C C . GLY A 1 218 ? -13.244 8.577 -5.449 1.00 64.50 218 GLY A C 1
ATOM 1685 O O . GLY A 1 218 ? -13.720 8.246 -4.364 1.00 64.50 218 GLY A O 1
ATOM 1686 N N . LEU A 1 219 ? -13.481 9.776 -5.989 1.00 68.06 219 LEU A N 1
ATOM 1687 C CA . LEU A 1 219 ? -14.324 10.800 -5.361 1.00 68.06 219 LEU A CA 1
ATOM 1688 C C . LEU A 1 219 ? -15.780 10.337 -5.229 1.00 68.06 219 LEU A C 1
ATOM 1690 O O . LEU A 1 219 ? -16.384 10.516 -4.171 1.00 68.06 219 LEU A O 1
ATOM 1694 N N . GLY A 1 220 ? -16.323 9.690 -6.265 1.00 72.00 220 GLY A N 1
ATOM 1695 C CA . GLY A 1 220 ? -17.652 9.082 -6.229 1.00 72.00 220 GLY A CA 1
ATOM 1696 C C . GLY A 1 220 ? -17.755 8.000 -5.155 1.00 72.00 220 GLY A C 1
ATOM 1697 O O . GLY A 1 220 ? -18.702 7.994 -4.373 1.00 72.00 220 GLY A O 1
ATOM 1698 N N . GLY A 1 221 ? -16.742 7.141 -5.041 1.00 66.12 221 GLY A N 1
ATOM 1699 C CA . GLY A 1 221 ? -16.662 6.106 -4.015 1.00 66.12 221 GLY A CA 1
ATOM 1700 C C . GLY A 1 221 ? -16.604 6.662 -2.595 1.00 66.12 221 GLY A C 1
ATOM 1701 O O . GLY A 1 221 ? -17.337 6.194 -1.727 1.00 66.12 221 GLY A O 1
ATOM 1702 N N . VAL A 1 222 ? -15.798 7.701 -2.359 1.00 63.09 222 VAL A N 1
ATOM 1703 C CA . VAL A 1 222 ? -15.741 8.401 -1.063 1.00 63.09 222 VAL A CA 1
ATOM 1704 C C . VAL A 1 222 ? -17.090 9.034 -0.724 1.00 63.09 222 VAL A C 1
ATOM 1706 O O . VAL A 1 222 ? -17.540 8.934 0.418 1.00 63.09 222 VAL A O 1
ATOM 1709 N N . TYR A 1 223 ? -17.762 9.646 -1.702 1.00 74.25 223 TYR A N 1
ATOM 1710 C CA . TYR A 1 223 ? -19.093 10.220 -1.511 1.00 74.25 223 TYR A CA 1
ATOM 1711 C C . TYR A 1 223 ? -20.132 9.153 -1.132 1.00 74.25 223 TYR A C 1
ATOM 1713 O O . TYR A 1 223 ? -20.847 9.322 -0.143 1.00 74.25 223 TYR A O 1
ATOM 1721 N N . VAL A 1 224 ? -20.178 8.035 -1.867 1.00 71.62 224 VAL A N 1
ATOM 1722 C CA . VAL A 1 224 ? -21.087 6.911 -1.578 1.00 71.62 224 VAL A CA 1
ATOM 1723 C C . VAL A 1 224 ? -20.795 6.309 -0.204 1.00 71.62 224 VAL A C 1
ATOM 1725 O O . VAL A 1 224 ? -21.719 6.068 0.571 1.00 71.62 224 VAL A O 1
ATOM 1728 N N . TYR A 1 225 ? -19.521 6.119 0.138 1.00 65.19 225 TYR A N 1
ATOM 1729 C CA . TYR A 1 225 ? -19.121 5.570 1.430 1.00 65.19 225 TYR A CA 1
ATOM 1730 C C . TYR A 1 225 ? -19.486 6.493 2.598 1.00 65.19 225 TYR A C 1
ATOM 1732 O O . TYR A 1 225 ? -20.015 6.030 3.607 1.00 65.19 225 TYR A O 1
ATOM 1740 N N . LYS A 1 226 ? -19.275 7.807 2.451 1.00 72.44 226 LYS A N 1
ATOM 1741 C CA . LYS A 1 226 ? -19.698 8.799 3.447 1.00 72.44 226 LYS A CA 1
ATOM 1742 C C . LYS A 1 226 ? -21.213 8.745 3.672 1.00 72.44 226 LYS A C 1
ATOM 1744 O O . LYS A 1 226 ? -21.649 8.689 4.815 1.00 72.44 226 LYS A O 1
ATOM 1749 N N . ARG A 1 227 ? -22.003 8.695 2.595 1.00 73.88 227 ARG A N 1
ATOM 1750 C CA . ARG A 1 227 ? -23.467 8.539 2.661 1.00 73.88 227 ARG A CA 1
ATOM 1751 C C . ARG A 1 227 ? -23.891 7.258 3.374 1.00 73.88 227 ARG A C 1
ATOM 1753 O O . ARG A 1 227 ? -24.861 7.282 4.121 1.00 73.88 227 ARG A O 1
ATOM 1760 N N . PHE A 1 228 ? -23.175 6.159 3.147 1.00 69.44 228 PHE A N 1
ATOM 1761 C CA . PHE A 1 228 ? -23.444 4.890 3.818 1.00 69.44 228 PHE A CA 1
ATOM 1762 C C . PHE A 1 228 ? -23.163 4.971 5.325 1.00 69.44 228 PHE A C 1
ATOM 1764 O O . PHE A 1 228 ? -23.956 4.478 6.117 1.00 69.44 228 PHE A O 1
ATOM 1771 N N . LEU A 1 229 ? -22.072 5.634 5.724 1.00 64.00 229 LEU A N 1
ATOM 1772 C CA . LEU A 1 229 ? -21.735 5.858 7.134 1.00 64.00 229 LEU A CA 1
ATOM 1773 C C . LEU A 1 229 ? -22.724 6.776 7.859 1.00 64.00 229 LEU A C 1
ATOM 1775 O O . LEU A 1 229 ? -22.932 6.601 9.049 1.00 64.00 229 LEU A O 1
ATOM 1779 N N . GLU A 1 230 ? -23.308 7.757 7.172 1.00 72.19 230 GLU A N 1
ATOM 1780 C CA . GLU A 1 230 ? -24.324 8.646 7.755 1.00 72.19 230 GLU A CA 1
ATOM 1781 C C . GLU A 1 230 ? -25.694 7.964 7.918 1.00 72.19 230 GLU A C 1
ATOM 1783 O O . GLU A 1 230 ? -26.532 8.454 8.669 1.00 72.19 230 GLU A O 1
ATOM 1788 N N . ALA A 1 231 ? -25.934 6.861 7.203 1.00 69.62 231 ALA A N 1
ATOM 1789 C CA . ALA A 1 231 ? -27.198 6.127 7.222 1.00 69.62 231 ALA A CA 1
ATOM 1790 C C . ALA A 1 231 ? -27.224 4.939 8.205 1.00 69.62 231 ALA A C 1
ATOM 1792 O O . ALA A 1 231 ? -28.293 4.363 8.409 1.00 69.62 231 ALA A O 1
ATOM 1793 N N . ALA A 1 232 ? -26.071 4.557 8.761 1.00 56.91 232 ALA A N 1
ATOM 1794 C CA . ALA A 1 232 ? -25.902 3.450 9.705 1.00 56.91 232 ALA A CA 1
ATOM 1795 C C . ALA A 1 232 ? -25.782 3.962 11.147 1.00 56.91 232 ALA A C 1
ATOM 1797 O O . ALA A 1 232 ? -26.325 3.282 12.045 1.00 56.91 232 ALA A O 1
#

pLDDT: mean 78.03, std 14.19, range [36.62, 95.19]

Mean predicted aligned error: 9.04 Å

Radius of gyration: 19.39 Å; Cα contacts (8 Å, |Δi|>4): 254; chains: 1; bounding box: 50×37×61 Å